Protein AF-A0A1E1WSI0-F1 (afdb_monomer_lite)

Structure (mmCIF, N/CA/C/O backbone):
data_AF-A0A1E1WSI0-F1
#
_entry.id   AF-A0A1E1WSI0-F1
#
loop_
_atom_site.group_PDB
_atom_site.id
_atom_site.type_symbol
_atom_site.label_atom_id
_atom_site.label_alt_id
_atom_site.label_comp_id
_atom_site.label_asym_id
_atom_site.label_entity_id
_atom_site.label_seq_id
_atom_site.pdbx_PDB_ins_code
_atom_site.Cartn_x
_atom_site.Cartn_y
_atom_site.Cartn_z
_atom_site.occupancy
_atom_site.B_iso_or_equiv
_atom_site.auth_seq_id
_atom_site.auth_comp_id
_atom_site.auth_asym_id
_atom_site.auth_atom_id
_atom_site.pdbx_PDB_model_num
ATOM 1 N N . PHE A 1 1 ? -3.635 -1.361 17.893 1.00 84.50 1 PHE A N 1
ATOM 2 C CA . PHE A 1 1 ? -4.685 -0.404 17.491 1.00 84.50 1 PHE A CA 1
ATOM 3 C C . PHE A 1 1 ? -4.181 0.999 17.749 1.00 84.50 1 PHE A C 1
ATOM 5 O O . PHE A 1 1 ? -3.452 1.181 18.717 1.00 84.50 1 PHE A O 1
ATOM 12 N N . ARG A 1 2 ? -4.511 1.954 16.880 1.00 87.38 2 ARG A N 1
ATOM 13 C CA . ARG A 1 2 ? -4.112 3.361 16.999 1.00 87.38 2 ARG A CA 1
ATOM 14 C C . ARG A 1 2 ? -5.337 4.189 17.366 1.00 87.38 2 ARG A C 1
ATOM 16 O O . ARG A 1 2 ? -6.370 4.027 16.723 1.00 87.38 2 ARG A O 1
ATOM 23 N N . GLN A 1 3 ? -5.214 5.058 18.367 1.00 90.69 3 GLN A N 1
ATOM 24 C CA . GLN A 1 3 ? -6.242 6.057 18.657 1.00 90.69 3 GLN A CA 1
ATOM 25 C C . GLN A 1 3 ? -6.208 7.114 17.554 1.00 90.69 3 GLN A C 1
ATOM 27 O O . GLN A 1 3 ? -5.169 7.724 17.306 1.00 90.69 3 GLN A O 1
ATOM 32 N N . VAL A 1 4 ? -7.323 7.285 16.856 1.00 86.56 4 VAL A N 1
ATOM 33 C CA . VAL A 1 4 ? -7.455 8.268 15.773 1.00 86.56 4 VAL A CA 1
ATOM 34 C C . VAL A 1 4 ? -7.850 9.623 16.341 1.00 86.56 4 VAL A C 1
ATOM 36 O O . VAL A 1 4 ? -7.337 10.649 15.907 1.00 86.56 4 VAL A O 1
ATOM 39 N N . GLY A 1 5 ? -8.756 9.619 17.315 1.00 87.25 5 GLY A N 1
ATOM 40 C CA . GLY A 1 5 ? -9.278 10.824 17.930 1.00 87.25 5 GLY A CA 1
ATOM 41 C C . GLY A 1 5 ? -10.346 10.514 18.967 1.00 87.25 5 GLY A C 1
ATOM 42 O O . GLY A 1 5 ? -10.799 9.374 19.101 1.00 87.25 5 GLY A O 1
ATOM 43 N N . ARG A 1 6 ? -10.737 11.567 19.678 1.00 91.06 6 ARG A N 1
ATOM 44 C CA . ARG A 1 6 ? -11.778 11.547 20.700 1.00 91.06 6 ARG A CA 1
ATOM 45 C C . ARG A 1 6 ? -13.120 11.857 20.047 1.00 91.06 6 ARG A C 1
ATOM 47 O O . ARG A 1 6 ? -13.521 13.010 19.942 1.00 91.06 6 ARG A O 1
ATOM 54 N N . GLN A 1 7 ? -13.711 10.823 19.472 1.00 92.06 7 GLN A N 1
ATOM 55 C CA . GLN A 1 7 ? -14.924 10.868 18.664 1.00 92.06 7 GLN A CA 1
ATOM 56 C C . GLN A 1 7 ? -15.532 9.469 18.625 1.00 92.06 7 GLN A C 1
ATOM 58 O O . GLN A 1 7 ? -14.840 8.475 18.864 1.00 92.06 7 GLN A O 1
ATOM 63 N N . ARG A 1 8 ? -16.804 9.372 18.248 1.00 95.19 8 ARG A N 1
ATOM 64 C CA . ARG A 1 8 ? -17.509 8.091 18.166 1.00 95.19 8 ARG A CA 1
ATOM 65 C C . ARG A 1 8 ? -17.967 7.807 16.746 1.00 95.19 8 ARG A C 1
ATOM 67 O O . ARG A 1 8 ? -18.710 8.590 16.166 1.00 95.19 8 ARG A O 1
ATOM 74 N N . MET A 1 9 ? -17.598 6.663 16.182 1.00 95.12 9 MET A N 1
ATOM 75 C CA . MET A 1 9 ? -18.204 6.177 14.943 1.00 95.12 9 MET A CA 1
ATOM 76 C C . MET A 1 9 ? -19.719 6.021 15.128 1.00 95.12 9 MET A C 1
ATOM 78 O O . MET A 1 9 ? -20.179 5.433 16.107 1.00 95.12 9 MET A O 1
ATOM 82 N N . GLN A 1 10 ? -20.495 6.519 14.168 1.00 95.50 10 GLN A N 1
ATOM 83 C CA . GLN A 1 10 ? -21.954 6.471 14.206 1.00 95.50 10 GLN A CA 1
ATOM 84 C C . GLN A 1 10 ? -22.475 5.033 14.317 1.00 95.50 10 GLN A C 1
ATOM 86 O O . GLN A 1 10 ? -22.003 4.119 13.637 1.00 95.50 10 GLN A O 1
ATOM 91 N N . ARG A 1 11 ? -23.532 4.854 15.118 1.00 94.38 11 ARG A N 1
ATOM 92 C CA . ARG A 1 11 ? -24.083 3.541 15.504 1.00 94.38 11 ARG A CA 1
ATOM 93 C C . ARG A 1 11 ? -24.393 2.616 14.320 1.00 94.38 11 ARG A C 1
ATOM 95 O O . ARG A 1 11 ? -24.257 1.406 14.437 1.00 94.38 11 ARG A O 1
ATOM 102 N N . ARG A 1 12 ? -24.787 3.176 13.170 1.00 95.31 12 ARG A N 1
ATOM 103 C CA . ARG A 1 12 ? -25.120 2.415 11.950 1.00 95.31 12 ARG A CA 1
ATOM 104 C C . ARG A 1 12 ? -23.936 1.677 11.317 1.00 95.31 12 ARG A C 1
ATOM 106 O O . ARG A 1 12 ? -24.150 0.795 10.494 1.00 95.31 12 ARG A O 1
ATOM 113 N N . PHE A 1 13 ? -22.710 2.054 11.671 1.00 96.56 13 PHE A N 1
ATOM 114 C CA . PHE A 1 13 ? -21.486 1.401 11.211 1.00 96.56 13 PHE A CA 1
ATOM 115 C C . PHE A 1 13 ? -20.926 0.413 12.243 1.00 96.56 13 PHE A C 1
ATOM 117 O O . PHE A 1 13 ? -19.938 -0.261 11.966 1.00 96.56 13 PHE A O 1
ATOM 124 N N . VAL A 1 14 ? -21.550 0.293 13.419 1.00 96.88 14 VAL A N 1
ATOM 125 C CA . VAL A 1 14 ? -21.163 -0.677 14.446 1.00 96.88 14 VAL A CA 1
ATOM 126 C C . VAL A 1 14 ? -21.779 -2.034 14.114 1.00 96.88 14 VAL A C 1
ATOM 128 O O . VAL A 1 14 ? -22.983 -2.149 13.888 1.00 96.88 14 VAL A O 1
ATOM 131 N N . ARG A 1 15 ? -20.945 -3.074 14.098 1.00 96.94 15 ARG A N 1
ATOM 132 C CA . ARG A 1 15 ? -21.355 -4.465 13.862 1.00 96.94 15 ARG A CA 1
ATOM 133 C C . ARG A 1 15 ? -21.723 -5.186 15.147 1.00 96.94 15 ARG A C 1
ATOM 135 O O . ARG A 1 15 ? -22.644 -5.997 15.140 1.00 96.94 15 ARG A O 1
ATOM 142 N N . ARG A 1 16 ? -21.020 -4.893 16.242 1.00 96.00 16 ARG A N 1
ATOM 143 C CA . ARG A 1 16 ? -21.241 -5.541 17.535 1.00 96.00 16 ARG A CA 1
ATOM 144 C C . ARG A 1 16 ? -21.036 -4.565 18.684 1.00 96.00 16 ARG A C 1
ATOM 146 O O . ARG A 1 16 ? -20.034 -3.862 18.726 1.00 96.00 16 ARG A O 1
ATOM 153 N N . PHE A 1 17 ? -21.961 -4.598 19.636 1.00 95.88 17 PHE A N 1
ATOM 154 C CA . PHE A 1 17 ? -21.814 -3.966 20.943 1.00 95.88 17 PHE A CA 1
ATOM 155 C C . PHE A 1 17 ? -21.393 -5.038 21.946 1.00 95.88 17 PHE A C 1
ATOM 157 O O . PHE A 1 17 ? -21.965 -6.130 21.956 1.00 95.88 17 PHE A O 1
ATOM 164 N N . THR A 1 18 ? -20.358 -4.759 22.727 1.00 94.19 18 THR A N 1
ATOM 165 C CA . THR A 1 18 ? -19.884 -5.641 23.793 1.00 94.19 18 THR A CA 1
ATOM 166 C C . THR A 1 18 ? -19.407 -4.820 24.986 1.00 94.19 18 THR A C 1
ATOM 168 O O . THR A 1 18 ? -19.238 -3.598 24.918 1.00 94.19 18 THR A O 1
ATOM 171 N N . THR A 1 19 ? -19.192 -5.506 26.098 1.00 93.69 19 THR A N 1
ATOM 172 C CA . THR A 1 19 ? -18.677 -4.926 27.330 1.00 93.69 19 THR A CA 1
ATOM 173 C C . THR A 1 19 ? -17.235 -5.362 27.528 1.00 93.69 19 THR A C 1
ATOM 175 O O . THR A 1 19 ? -16.936 -6.550 27.622 1.00 93.69 19 THR A O 1
ATOM 178 N N . ALA A 1 20 ? -16.340 -4.387 27.641 1.00 93.06 20 ALA A N 1
ATOM 179 C CA . ALA A 1 20 ? -14.925 -4.592 27.882 1.00 93.06 20 ALA A CA 1
ATOM 180 C C . ALA A 1 20 ? -14.495 -3.920 29.191 1.00 93.06 20 ALA A C 1
ATOM 182 O O . ALA A 1 20 ? -14.759 -2.749 29.435 1.00 93.06 20 ALA A O 1
ATOM 183 N N . GLN A 1 21 ? -13.766 -4.660 30.021 1.00 90.38 21 GLN A N 1
ATOM 184 C CA . GLN A 1 21 ? -13.243 -4.177 31.311 1.00 90.38 21 GLN A CA 1
ATOM 185 C C . GLN A 1 21 ? -12.066 -3.199 31.172 1.00 90.38 21 GLN A C 1
ATOM 187 O O . GLN A 1 21 ? -11.658 -2.572 32.141 1.00 90.38 21 GLN A O 1
ATOM 192 N N . SER A 1 22 ? -11.464 -3.123 29.987 1.00 91.94 22 SER A N 1
ATOM 193 C CA . SER A 1 22 ? -10.346 -2.233 29.689 1.00 91.94 22 SER A CA 1
ATOM 194 C C . SER A 1 22 ? -10.201 -2.057 28.183 1.00 91.94 22 SER A C 1
ATOM 196 O O . SER A 1 22 ? -10.709 -2.868 27.399 1.00 91.94 22 SER A O 1
ATOM 198 N N . LEU A 1 23 ? -9.427 -1.051 27.772 1.00 93.44 23 LEU A N 1
ATOM 199 C CA . LEU A 1 23 ? -9.051 -0.863 26.372 1.00 93.44 23 LEU A CA 1
ATOM 200 C C . LEU A 1 23 ? -8.413 -2.134 25.789 1.00 93.44 23 LEU A C 1
ATOM 202 O O . LEU A 1 23 ? -8.766 -2.562 24.694 1.00 93.44 23 LEU A O 1
ATOM 206 N N . ALA A 1 24 ? -7.509 -2.772 26.536 1.00 94.00 24 ALA A N 1
ATOM 207 C CA . ALA A 1 24 ? -6.836 -3.996 26.105 1.00 94.00 24 ALA A CA 1
ATOM 208 C C . ALA A 1 24 ? -7.812 -5.170 25.917 1.00 94.00 24 ALA A C 1
ATOM 210 O O . ALA A 1 24 ? -7.613 -6.003 25.034 1.00 94.00 24 ALA A O 1
ATOM 211 N N . HIS A 1 25 ? -8.874 -5.238 26.722 1.00 94.50 25 HIS A N 1
ATOM 212 C CA . HIS A 1 25 ? -9.935 -6.223 26.538 1.00 94.50 25 HIS A CA 1
ATOM 213 C C . HIS A 1 25 ? -10.734 -5.929 25.257 1.00 94.50 25 HIS A C 1
ATOM 215 O O . HIS A 1 25 ? -10.879 -6.823 24.430 1.00 94.50 25 HIS A O 1
ATOM 221 N N . CYS A 1 26 ? -11.137 -4.677 25.015 1.00 96.06 26 CYS A N 1
ATOM 222 C CA . CYS A 1 26 ? -11.856 -4.296 23.790 1.00 96.06 26 CYS A CA 1
ATOM 223 C C . CYS A 1 26 ? -11.026 -4.548 22.515 1.00 96.06 26 CYS A C 1
ATOM 225 O O . CYS A 1 26 ? -11.530 -5.050 21.511 1.00 96.06 26 CYS A O 1
ATOM 227 N N . GLN A 1 27 ? -9.716 -4.288 22.572 1.00 95.19 27 GLN A N 1
ATOM 228 C CA . GLN A 1 27 ? -8.786 -4.632 21.491 1.00 95.19 27 GLN A CA 1
ATOM 229 C C . GLN A 1 27 ? -8.787 -6.131 21.185 1.00 95.19 27 GLN A C 1
ATOM 231 O O . GLN A 1 27 ? -8.746 -6.517 20.016 1.00 95.19 27 GLN A O 1
ATOM 236 N N . ARG A 1 28 ? -8.825 -6.972 22.223 1.00 94.69 28 ARG A N 1
ATOM 237 C CA . ARG A 1 28 ? -8.831 -8.430 22.083 1.00 94.69 28 ARG A CA 1
ATOM 238 C C . ARG A 1 28 ? -10.141 -8.930 21.484 1.00 94.69 28 ARG A C 1
ATOM 240 O O . ARG A 1 28 ? -10.089 -9.700 20.537 1.00 94.69 28 ARG A O 1
ATOM 247 N N . GLU A 1 29 ? -11.276 -8.397 21.935 1.00 95.25 29 GLU A N 1
ATOM 248 C CA . GLU A 1 29 ? -12.601 -8.673 21.357 1.00 95.25 29 GLU A CA 1
ATOM 249 C C . GLU A 1 29 ? -12.642 -8.376 19.851 1.00 95.25 29 GLU A C 1
ATOM 251 O O . GLU A 1 29 ? -13.173 -9.159 19.067 1.00 95.25 29 GLU A O 1
ATOM 256 N N . CYS A 1 30 ? -12.021 -7.272 19.422 1.00 95.00 30 CYS A N 1
ATOM 257 C CA . CYS A 1 30 ? -11.882 -6.956 18.002 1.00 95.00 30 CYS A CA 1
ATOM 258 C C . CYS A 1 30 ? -10.982 -7.970 17.269 1.00 95.00 30 CYS A C 1
ATOM 260 O O . CYS A 1 30 ? -11.339 -8.446 16.196 1.00 95.00 30 CYS A O 1
ATOM 262 N N . ILE A 1 31 ? -9.828 -8.338 17.836 1.00 90.00 31 ILE A N 1
ATOM 263 C CA . ILE A 1 31 ? -8.901 -9.316 17.228 1.00 90.00 31 ILE A CA 1
ATOM 264 C C . ILE A 1 31 ? -9.539 -10.705 17.097 1.00 90.00 31 ILE A C 1
ATOM 266 O O . ILE A 1 31 ? -9.291 -11.403 16.115 1.00 90.00 31 ILE A O 1
ATOM 270 N N . GLU A 1 32 ? -10.330 -11.108 18.086 1.00 91.75 32 GLU A N 1
ATOM 271 C CA . GLU A 1 32 ? -10.908 -12.447 18.192 1.00 91.75 32 GLU A CA 1
ATOM 272 C C . GLU A 1 32 ? -12.278 -12.575 17.507 1.00 91.75 32 GLU A C 1
ATOM 274 O O . GLU A 1 32 ? -12.800 -13.687 17.403 1.00 91.75 32 GLU A O 1
ATOM 279 N N . ALA A 1 33 ? -12.851 -11.481 16.991 1.00 91.56 33 ALA A N 1
ATOM 280 C CA . ALA A 1 33 ? -14.089 -11.507 16.217 1.00 91.56 33 ALA A CA 1
ATOM 281 C C . ALA A 1 33 ? -13.940 -12.387 14.958 1.00 91.56 33 ALA A C 1
ATOM 283 O O . ALA A 1 33 ? -13.021 -12.212 14.157 1.00 91.56 33 ALA A O 1
ATOM 284 N N . ARG A 1 34 ? -14.851 -13.357 14.785 1.00 86.00 34 ARG A N 1
ATOM 285 C CA . ARG A 1 34 ? -14.820 -14.344 13.680 1.00 86.00 34 ARG A CA 1
ATOM 286 C C . ARG A 1 34 ? -15.973 -14.215 12.689 1.00 86.00 34 ARG A C 1
ATOM 288 O O . ARG A 1 34 ? -15.893 -14.727 11.581 1.00 86.00 34 ARG A O 1
ATOM 295 N N . ASP A 1 35 ? -17.048 -13.566 13.101 1.00 89.19 35 ASP A N 1
ATOM 296 C CA . ASP A 1 35 ? -18.254 -13.284 12.321 1.00 89.19 35 ASP A CA 1
ATOM 297 C C . ASP A 1 35 ? -18.076 -12.113 11.346 1.00 89.19 35 ASP A C 1
ATOM 299 O O . ASP A 1 35 ? -18.786 -12.027 10.347 1.00 89.19 35 ASP A O 1
ATOM 303 N N . PHE A 1 36 ? -17.112 -11.230 11.605 1.00 92.06 36 PHE A N 1
ATOM 304 C CA . PHE A 1 36 ? -16.661 -10.198 10.677 1.00 92.06 36 PHE A CA 1
ATOM 305 C C . PHE A 1 36 ? -15.195 -9.852 10.948 1.00 92.06 36 PHE A C 1
ATOM 307 O O . PHE A 1 36 ? -14.671 -10.083 12.036 1.00 92.06 36 PHE A O 1
ATOM 314 N N . ILE A 1 37 ? -14.530 -9.256 9.957 1.00 86.88 37 ILE A N 1
ATOM 315 C CA . ILE A 1 37 ? -13.171 -8.739 10.126 1.00 86.88 37 ILE A CA 1
ATOM 316 C C . ILE A 1 37 ? -13.274 -7.400 10.850 1.00 86.88 37 ILE A C 1
ATOM 318 O O . ILE A 1 37 ? -13.559 -6.380 10.226 1.00 86.88 37 ILE A O 1
ATOM 322 N N . CYS A 1 38 ? -13.057 -7.394 12.162 1.00 93.06 38 CYS A N 1
ATOM 323 C CA . CYS A 1 38 ? -13.049 -6.153 12.925 1.00 93.06 38 CYS A CA 1
ATOM 324 C C . CYS A 1 38 ? -11.837 -5.294 12.532 1.00 93.06 38 CYS A C 1
ATOM 326 O O . CYS A 1 38 ? -10.677 -5.711 12.635 1.00 93.06 38 CYS A O 1
ATOM 328 N N . ARG A 1 39 ? -12.118 -4.084 12.048 1.00 92.56 39 ARG A N 1
ATOM 329 C CA . ARG A 1 39 ? -11.120 -3.103 11.606 1.00 92.56 39 ARG A CA 1
ATOM 330 C C . ARG A 1 39 ? -11.010 -1.920 12.548 1.00 92.56 39 ARG A C 1
ATOM 332 O O . ARG A 1 39 ? -9.985 -1.250 12.538 1.00 92.56 39 ARG A O 1
ATOM 339 N N . SER A 1 40 ? -12.016 -1.660 13.369 1.00 95.44 40 SER A N 1
ATOM 340 C CA . SER A 1 40 ? -11.998 -0.558 14.324 1.00 95.44 40 SER A CA 1
ATOM 341 C C . SER A 1 40 ? -12.969 -0.795 15.470 1.00 95.44 40 SER A C 1
ATOM 343 O O . SER A 1 40 ? -13.796 -1.710 15.421 1.00 95.44 40 SER A O 1
ATOM 345 N N . PHE A 1 41 ? -12.868 0.029 16.505 1.00 97.50 41 PHE A N 1
ATOM 346 C CA . PHE A 1 41 ? -13.856 0.078 17.564 1.00 97.50 41 PHE A CA 1
ATOM 347 C C . PHE A 1 41 ? -13.951 1.466 18.204 1.00 97.50 41 PHE A C 1
ATOM 349 O O . PHE A 1 41 ? -12.963 2.201 18.266 1.00 97.50 41 PHE A O 1
ATOM 356 N N . ASN A 1 42 ? -15.131 1.804 18.727 1.00 97.19 42 ASN A N 1
ATOM 357 C CA . ASN A 1 42 ? -15.259 2.858 19.733 1.00 97.19 42 ASN A CA 1
ATOM 358 C C . ASN A 1 42 ? -15.042 2.243 21.113 1.00 97.19 42 ASN A C 1
ATOM 360 O O . ASN A 1 42 ? -15.570 1.166 21.403 1.00 97.19 42 ASN A O 1
ATOM 364 N N . PHE A 1 43 ? -14.313 2.936 21.977 1.00 96.56 43 PHE A N 1
ATOM 365 C CA . PHE A 1 43 ? -14.164 2.551 23.372 1.00 96.56 43 PHE A CA 1
ATOM 366 C C . PHE A 1 43 ? -14.404 3.758 24.270 1.00 96.56 43 PHE A C 1
ATOM 368 O O . PHE A 1 43 ? -13.857 4.828 24.018 1.00 96.56 43 PHE A O 1
ATOM 375 N N . ARG A 1 44 ? -15.208 3.583 25.318 1.00 93.62 44 ARG A N 1
ATOM 376 C CA . ARG A 1 44 ? -15.293 4.544 26.423 1.00 93.62 44 ARG A CA 1
ATOM 377 C C . ARG A 1 44 ? -14.840 3.872 27.707 1.00 93.62 44 ARG A C 1
ATOM 379 O O . ARG A 1 44 ? -15.276 2.761 28.023 1.00 93.62 44 ARG A O 1
ATOM 386 N N . ASP A 1 45 ? -13.994 4.560 28.457 1.00 87.56 45 ASP A N 1
ATOM 387 C CA . ASP A 1 45 ? -13.663 4.121 29.802 1.00 87.56 45 ASP A CA 1
ATOM 388 C C . ASP A 1 45 ? -14.795 4.525 30.749 1.00 87.56 45 ASP A C 1
ATOM 390 O O . ASP A 1 45 ? -15.194 5.691 30.810 1.00 87.56 45 ASP A O 1
ATOM 394 N N . VAL A 1 46 ? -15.347 3.553 31.464 1.00 79.31 46 VAL A N 1
ATOM 395 C CA . VAL A 1 46 ? -16.308 3.829 32.529 1.00 79.31 46 VAL A CA 1
ATOM 396 C C . VAL A 1 46 ? -15.538 3.829 33.838 1.00 79.31 46 VAL A C 1
ATOM 398 O O . VAL A 1 46 ? -15.096 2.790 34.318 1.00 79.31 46 VAL A O 1
ATOM 401 N N . GLY A 1 47 ? -15.359 5.023 34.406 1.00 71.75 47 GLY A N 1
ATOM 402 C CA . GLY A 1 47 ? -14.691 5.192 35.693 1.00 71.75 47 GLY A CA 1
ATOM 403 C C . GLY A 1 47 ? -15.370 4.414 36.828 1.00 71.75 47 GLY A C 1
ATOM 404 O O . GLY A 1 47 ? -16.445 3.831 36.669 1.00 71.75 47 GLY A O 1
ATOM 405 N N . PHE A 1 48 ? -14.746 4.436 38.008 1.00 55.56 48 PHE A N 1
ATOM 406 C CA . PHE A 1 48 ? -15.225 3.743 39.207 1.00 55.56 48 PHE A CA 1
ATOM 407 C C . PHE A 1 48 ? -16.675 4.141 39.555 1.00 55.56 48 PHE A C 1
ATOM 409 O O . PHE A 1 48 ? -16.909 5.189 40.150 1.00 55.56 48 PHE A O 1
ATOM 416 N N . GLY A 1 49 ? -17.646 3.301 39.171 1.00 59.66 49 GLY A N 1
ATOM 417 C CA . GLY A 1 49 ? -19.076 3.478 39.462 1.00 59.66 49 GLY A CA 1
ATOM 418 C C . GLY A 1 49 ? -20.021 3.507 38.250 1.00 59.66 49 GLY A C 1
ATOM 419 O O . GLY A 1 49 ? -21.232 3.550 38.453 1.00 59.66 49 GLY A O 1
ATOM 420 N N . GLY A 1 50 ? -19.516 3.476 37.010 1.00 65.00 50 GLY A N 1
ATOM 421 C CA . GLY A 1 50 ? -20.349 3.386 35.801 1.00 65.00 50 GLY A CA 1
ATOM 422 C C . GLY A 1 50 ? -20.615 1.944 35.350 1.00 65.00 50 GLY A C 1
ATOM 423 O O . GLY A 1 50 ? -19.722 1.104 35.404 1.00 65.00 50 GLY A O 1
ATOM 424 N N . GLU A 1 51 ? -21.825 1.648 34.860 1.00 67.88 51 GLU A N 1
ATOM 425 C CA . GLU A 1 51 ? -22.124 0.365 34.201 1.00 67.88 51 GLU A CA 1
ATOM 426 C C . GLU A 1 51 ? -21.381 0.292 32.846 1.00 67.88 51 GLU A C 1
ATOM 428 O O . GLU A 1 51 ? -21.675 1.091 31.952 1.00 67.88 51 GLU A O 1
ATOM 433 N N . PRO A 1 52 ? -20.466 -0.674 32.626 1.00 67.00 52 PRO A N 1
ATOM 434 C CA . PRO A 1 52 ? -19.676 -0.809 31.394 1.00 67.00 52 PRO A CA 1
ATOM 435 C C . PRO A 1 52 ? -20.486 -1.346 30.202 1.00 67.00 52 PRO A C 1
ATOM 437 O O . PRO A 1 52 ? -19.921 -1.902 29.257 1.00 67.00 52 PRO A O 1
ATOM 440 N N . ARG A 1 53 ? -21.818 -1.237 30.224 1.00 77.38 53 ARG A N 1
ATOM 441 C CA . ARG A 1 53 ? -22.662 -1.762 29.147 1.00 77.38 53 ARG A CA 1
ATOM 442 C C . ARG A 1 53 ? -22.306 -1.087 27.832 1.00 77.38 53 ARG A C 1
ATOM 444 O O . ARG A 1 53 ? -22.243 0.143 27.764 1.00 77.38 53 ARG A O 1
ATOM 451 N N . ASP A 1 54 ? -22.063 -1.912 26.819 1.00 83.38 54 ASP A N 1
ATOM 452 C CA . ASP A 1 54 ? -21.793 -1.494 25.443 1.00 83.38 54 ASP A CA 1
ATOM 453 C C . ASP A 1 54 ? -20.692 -0.423 25.331 1.00 83.38 54 ASP A C 1
ATOM 455 O O . ASP A 1 54 ? -20.759 0.489 24.507 1.00 83.38 54 ASP A O 1
ATOM 459 N N . ASN A 1 55 ? -19.680 -0.493 26.202 1.00 93.25 55 ASN A N 1
ATOM 460 C CA . ASN A 1 55 ? -18.559 0.444 26.193 1.00 93.25 55 ASN A CA 1
ATOM 461 C C . ASN A 1 55 ? -17.496 0.108 25.135 1.00 93.25 55 ASN A C 1
ATOM 463 O O . ASN A 1 55 ? -16.546 0.871 24.976 1.00 93.25 55 ASN A O 1
ATOM 467 N N . CYS A 1 56 ? -17.657 -1.013 24.427 1.00 96.19 56 CYS A N 1
ATOM 468 C CA . CYS A 1 56 ? -16.817 -1.465 23.330 1.00 96.19 56 CYS A CA 1
ATOM 469 C C . CYS A 1 56 ? -17.691 -1.736 22.095 1.00 96.19 56 CYS A C 1
ATOM 471 O O . CYS A 1 56 ? -18.515 -2.653 22.080 1.00 96.19 56 CYS A O 1
ATOM 473 N N . GLU A 1 57 ? -17.531 -0.924 21.053 1.00 97.31 57 GLU A N 1
ATOM 474 C CA . GLU A 1 57 ? -18.374 -0.951 19.853 1.00 97.31 57 GLU A CA 1
ATOM 475 C C . GLU A 1 57 ? -17.523 -1.321 18.639 1.00 97.31 57 GLU A C 1
ATOM 477 O O . GLU A 1 57 ? -16.785 -0.487 18.126 1.00 97.31 57 GLU A O 1
ATOM 482 N N . LEU A 1 58 ? -17.604 -2.568 18.182 1.00 97.56 58 LEU A N 1
ATOM 483 C CA . LEU A 1 58 ? -16.747 -3.122 17.133 1.00 97.56 58 LEU A CA 1
ATOM 484 C C . LEU A 1 58 ? -17.319 -2.871 15.732 1.00 97.56 58 LEU A C 1
ATOM 486 O O . LEU A 1 58 ? -18.522 -3.035 15.505 1.00 97.56 58 LEU A O 1
ATOM 490 N N . SER A 1 59 ? -16.458 -2.557 14.765 1.00 96.69 59 SER A N 1
ATOM 491 C CA . SER A 1 59 ? -16.840 -2.292 13.375 1.00 96.69 59 SER A CA 1
ATOM 492 C C . SER A 1 59 ? -15.903 -2.961 12.365 1.00 96.69 59 SER A C 1
ATOM 494 O O . SER A 1 59 ? -14.708 -3.134 12.606 1.00 96.69 59 SER A O 1
ATOM 496 N N . ASP A 1 60 ? -16.453 -3.323 11.205 1.00 93.62 60 ASP A N 1
ATOM 497 C CA . ASP A 1 60 ? -15.717 -3.741 10.004 1.00 93.62 60 ASP A CA 1
ATOM 498 C C . ASP A 1 60 ? -15.247 -2.556 9.141 1.00 93.62 60 ASP A C 1
ATOM 500 O O . ASP A 1 60 ? -14.562 -2.749 8.133 1.00 93.62 60 ASP A O 1
ATOM 504 N N . ARG A 1 61 ? -15.605 -1.328 9.528 1.00 92.12 61 ARG A N 1
ATOM 505 C CA . ARG A 1 61 ? -15.208 -0.075 8.879 1.00 92.12 61 ARG A CA 1
ATOM 506 C C . ARG A 1 61 ? -14.045 0.563 9.618 1.00 92.12 61 ARG A C 1
ATOM 508 O O . ARG A 1 61 ? -13.832 0.310 10.797 1.00 92.12 61 ARG A O 1
ATOM 515 N N . ASP A 1 62 ? -13.300 1.410 8.935 1.00 86.94 62 ASP A N 1
ATOM 516 C CA . ASP A 1 62 ? -12.208 2.209 9.488 1.00 86.94 62 ASP A CA 1
ATOM 517 C C . ASP A 1 62 ? -12.179 3.580 8.785 1.00 86.94 62 ASP A C 1
ATOM 519 O O . ASP A 1 62 ? -13.065 3.894 7.980 1.00 86.94 62 ASP A O 1
ATOM 523 N N . THR A 1 63 ? -11.170 4.411 9.064 1.00 84.69 63 THR A N 1
ATOM 524 C CA . THR A 1 63 ? -11.061 5.734 8.422 1.00 84.69 63 THR A CA 1
ATOM 525 C C . THR A 1 63 ? -10.740 5.700 6.924 1.00 84.69 63 THR A C 1
ATOM 527 O O . THR A 1 63 ? -10.719 6.749 6.282 1.00 84.69 63 THR A O 1
ATOM 530 N N . ARG A 1 64 ? -10.486 4.525 6.328 1.00 75.88 64 ARG A N 1
ATOM 531 C CA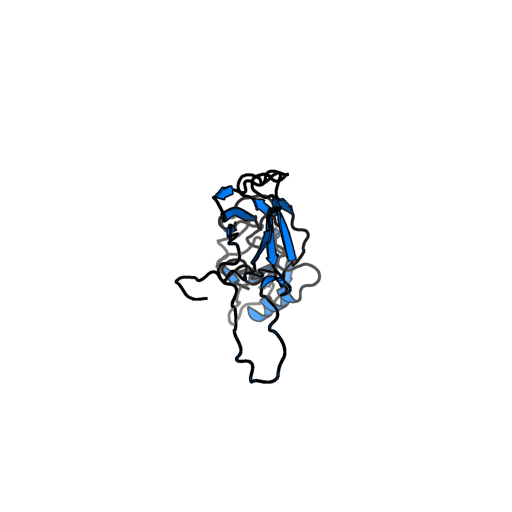 . ARG A 1 64 ? -10.323 4.380 4.870 1.00 75.88 64 ARG A CA 1
ATOM 532 C C . ARG A 1 64 ? -11.665 4.444 4.154 1.00 75.88 64 ARG A C 1
ATOM 534 O O . ARG A 1 64 ? -11.716 4.880 3.009 1.00 75.88 64 ARG A O 1
ATOM 541 N N . GLU A 1 65 ? -12.724 3.986 4.815 1.00 78.19 65 GLU A N 1
ATOM 542 C CA . GLU A 1 65 ? -14.088 3.975 4.279 1.00 78.19 65 GLU A CA 1
ATOM 543 C C . GLU A 1 65 ? -14.925 5.142 4.811 1.00 78.19 65 GLU A C 1
ATOM 545 O O . GLU A 1 65 ? -15.816 5.631 4.117 1.00 78.19 65 GLU A O 1
ATOM 550 N N . LEU A 1 66 ? -14.642 5.597 6.034 1.00 83.56 66 LEU A N 1
ATOM 551 C CA . LEU A 1 66 ? -15.419 6.621 6.720 1.00 83.56 66 LEU A CA 1
ATOM 552 C C . LEU A 1 66 ? -14.567 7.858 7.006 1.00 83.56 66 LEU A C 1
ATOM 554 O O . LEU A 1 66 ? -13.620 7.813 7.785 1.00 83.56 66 LEU A O 1
ATOM 558 N N . ASP A 1 67 ? -14.950 8.987 6.414 1.00 81.25 67 ASP A N 1
ATOM 559 C CA . ASP A 1 67 ? -14.345 10.286 6.717 1.00 81.25 67 ASP A CA 1
ATOM 560 C C . ASP A 1 67 ? -14.593 10.710 8.177 1.00 81.25 67 ASP A C 1
ATOM 562 O O . ASP A 1 67 ? -15.736 10.955 8.565 1.00 81.25 67 ASP A O 1
ATOM 566 N N . ALA A 1 68 ? -13.513 10.824 8.958 1.00 81.12 68 ALA A N 1
ATOM 567 C CA . ALA A 1 68 ? -13.514 11.277 10.350 1.00 81.12 68 ALA A CA 1
ATOM 568 C C . ALA A 1 68 ? -14.054 12.706 10.534 1.00 81.12 68 ALA A C 1
ATOM 570 O O . ALA A 1 68 ? -14.602 13.021 11.586 1.00 81.12 68 ALA A O 1
ATOM 571 N N . ALA A 1 69 ? -13.931 13.570 9.523 1.00 83.06 69 ALA A N 1
ATOM 572 C CA . ALA A 1 69 ? -14.423 14.943 9.596 1.00 83.06 69 ALA A CA 1
ATOM 573 C C . ALA A 1 69 ? -15.933 15.050 9.334 1.00 83.06 69 ALA A C 1
ATOM 575 O O . ALA A 1 69 ? -16.531 16.094 9.594 1.00 83.06 69 ALA A O 1
ATOM 576 N N . ASN A 1 70 ? -16.559 13.988 8.817 1.00 85.12 70 ASN A N 1
ATOM 577 C CA . ASN A 1 70 ? -17.960 13.999 8.428 1.00 85.12 70 ASN A CA 1
ATOM 578 C C . ASN A 1 70 ? -18.871 13.635 9.620 1.00 85.12 70 ASN A C 1
ATOM 580 O O . ASN A 1 70 ? -18.847 12.483 10.066 1.00 85.12 70 ASN A O 1
ATOM 584 N N . PRO A 1 71 ? -19.763 14.539 10.078 1.00 88.50 71 PRO A N 1
ATOM 585 C CA . PRO A 1 71 ? -20.696 14.271 11.179 1.00 88.50 71 PRO A CA 1
ATOM 586 C C . PRO A 1 71 ? -21.664 13.112 10.905 1.00 88.50 71 PRO A C 1
ATOM 588 O O . PRO A 1 71 ? -22.178 12.462 11.819 1.00 88.50 71 PRO A O 1
ATOM 591 N N . ALA A 1 72 ? -21.919 12.826 9.624 1.00 90.00 72 ALA A N 1
ATOM 592 C CA . ALA A 1 72 ? -22.713 11.674 9.235 1.00 90.00 72 ALA A CA 1
ATOM 593 C C . ALA A 1 72 ? -21.986 10.360 9.541 1.00 90.00 72 ALA A C 1
ATOM 595 O O . ALA A 1 72 ? -22.658 9.342 9.656 1.00 90.00 72 ALA A O 1
ATOM 596 N N . HIS A 1 73 ? -20.658 10.345 9.639 1.00 92.56 73 HIS A N 1
ATOM 597 C CA . HIS A 1 73 ? -19.850 9.155 9.909 1.00 92.56 73 HIS A CA 1
ATOM 598 C C . HIS A 1 73 ? -19.396 9.067 11.361 1.00 92.56 73 HIS A C 1
ATOM 600 O O . HIS A 1 73 ? -19.416 7.976 11.934 1.00 92.56 73 HIS A O 1
ATOM 606 N N . PHE A 1 74 ? -19.049 10.207 11.956 1.00 93.62 74 PHE A N 1
ATOM 607 C CA . PHE A 1 74 ? -18.560 10.306 13.323 1.00 93.62 74 PHE A CA 1
ATOM 608 C C . PHE A 1 74 ? -19.344 11.354 14.106 1.00 93.62 74 PHE A C 1
ATOM 610 O O . PHE A 1 74 ? -19.570 12.468 13.645 1.00 93.62 74 PHE A O 1
ATOM 617 N N . ASP A 1 75 ? -19.779 10.981 15.301 1.00 92.12 75 ASP A N 1
ATOM 618 C CA . ASP A 1 75 ? -20.318 11.896 16.289 1.00 92.12 75 ASP A CA 1
ATOM 619 C C . ASP A 1 75 ? -19.160 12.506 17.088 1.00 92.12 75 ASP A C 1
ATOM 621 O O . ASP A 1 75 ? -18.588 11.878 17.983 1.00 92.12 75 ASP A O 1
ATOM 625 N N . ASN A 1 76 ? -18.820 13.744 16.737 1.00 83.44 76 ASN A N 1
ATOM 626 C CA . ASN A 1 76 ? -17.765 14.524 17.387 1.00 83.44 76 ASN A CA 1
ATOM 627 C C . ASN A 1 76 ? -18.239 15.185 18.693 1.00 83.44 76 ASN A C 1
ATOM 629 O O . ASN A 1 76 ? -17.463 15.871 19.351 1.00 83.44 76 ASN A O 1
ATOM 633 N N . THR A 1 77 ? -19.514 15.020 19.062 1.00 86.50 77 THR A N 1
ATOM 634 C CA . THR A 1 77 ? -20.052 15.505 20.342 1.00 86.50 77 THR A CA 1
ATOM 635 C C . THR A 1 77 ? -19.925 14.464 21.455 1.00 86.50 77 THR A C 1
ATOM 637 O O . THR A 1 77 ? -19.851 14.835 22.627 1.00 86.50 77 THR A O 1
ATOM 640 N N . ALA A 1 78 ? -19.807 13.181 21.091 1.00 85.12 78 ALA A N 1
ATOM 641 C CA . ALA A 1 78 ? -19.608 12.043 21.989 1.00 85.12 78 ALA A CA 1
ATOM 642 C C . ALA A 1 78 ? -18.152 11.942 22.489 1.00 85.12 78 ALA A C 1
ATOM 644 O O . ALA A 1 78 ? -17.437 10.971 22.230 1.00 85.12 78 ALA A O 1
ATOM 645 N N . ASN A 1 79 ? -17.704 12.976 23.203 1.00 83.94 79 ASN A N 1
ATOM 646 C CA . ASN A 1 79 ? -16.335 13.121 23.704 1.00 83.94 79 ASN A CA 1
ATOM 647 C C . ASN A 1 79 ? -15.956 12.093 24.785 1.00 83.94 79 ASN A C 1
ATOM 649 O O . ASN A 1 79 ? -14.801 12.022 25.198 1.00 83.94 79 ASN A O 1
ATOM 653 N N . GLU A 1 80 ? -16.893 11.309 25.301 1.00 88.88 80 GLU A N 1
ATOM 654 C CA . GLU A 1 80 ? -16.600 10.200 26.209 1.00 88.88 80 GLU A CA 1
ATOM 655 C C . GLU A 1 80 ? -16.036 8.962 25.497 1.00 88.88 80 GLU A C 1
ATOM 657 O O . GLU A 1 80 ? -15.513 8.072 26.164 1.00 88.88 80 GLU A O 1
ATOM 662 N N . TYR A 1 81 ? -16.119 8.913 24.165 1.00 93.50 81 TYR A N 1
ATOM 663 C CA . TYR A 1 81 ? -15.582 7.826 23.357 1.00 93.50 81 TYR A CA 1
ATOM 664 C C . TYR A 1 81 ? -14.283 8.213 22.660 1.00 93.50 81 TYR A C 1
ATOM 666 O O . TYR A 1 81 ? -14.115 9.312 22.131 1.00 93.50 81 TYR A O 1
ATOM 674 N N . ASP A 1 82 ? -13.405 7.227 22.585 1.00 94.69 82 ASP A N 1
ATOM 675 C CA . ASP A 1 82 ? -12.217 7.233 21.761 1.00 94.69 82 ASP A CA 1
ATOM 676 C C . ASP A 1 82 ? -12.388 6.248 20.605 1.00 94.69 82 ASP A C 1
ATOM 678 O O . ASP A 1 82 ? -12.819 5.102 20.786 1.00 94.69 82 ASP A O 1
ATOM 682 N N . PHE A 1 83 ? -12.024 6.694 19.403 1.00 95.00 83 PHE A N 1
ATOM 683 C CA . PHE A 1 83 ? -12.048 5.861 18.212 1.00 95.00 83 PHE A CA 1
ATOM 684 C C . PHE A 1 83 ? -10.678 5.234 17.971 1.00 95.00 83 PHE A C 1
ATOM 686 O O . PHE A 1 83 ? -9.672 5.933 17.800 1.00 95.00 83 PHE A O 1
ATOM 693 N N . TYR A 1 84 ? -10.651 3.906 17.906 1.00 95.00 84 TYR A N 1
ATOM 694 C CA . TYR A 1 84 ? -9.454 3.129 17.637 1.00 95.00 84 TYR A CA 1
ATOM 695 C C . TYR A 1 84 ? -9.612 2.360 16.341 1.00 95.00 84 TYR A C 1
ATOM 697 O O . TYR A 1 84 ? -10.542 1.580 16.172 1.00 95.00 84 TYR A O 1
ATOM 705 N N . GLU A 1 85 ? -8.643 2.491 15.451 1.00 92.12 85 GLU A N 1
ATOM 706 C CA . GLU A 1 85 ? -8.568 1.650 14.263 1.00 92.12 85 GLU A CA 1
ATOM 707 C C . GLU A 1 85 ? -7.460 0.614 14.414 1.00 92.12 85 GLU A C 1
ATOM 709 O O . GLU A 1 85 ? -6.443 0.812 15.102 1.00 92.12 85 GLU A O 1
ATOM 714 N N . ARG A 1 86 ? -7.667 -0.547 13.797 1.00 85.75 86 ARG A N 1
ATOM 715 C CA . ARG A 1 86 ? -6.628 -1.550 13.666 1.00 85.75 86 ARG A CA 1
ATOM 716 C C . ARG A 1 86 ? -5.519 -0.871 12.893 1.00 85.75 86 ARG A C 1
ATOM 718 O O . ARG A 1 86 ? -5.715 -0.381 11.786 1.00 85.75 86 ARG A O 1
ATOM 725 N N . ALA A 1 87 ? -4.342 -0.838 13.505 1.00 67.06 87 ALA A N 1
ATOM 726 C CA . ALA A 1 87 ? -3.147 -0.569 12.744 1.00 67.06 87 ALA A CA 1
ATOM 727 C C . ALA A 1 87 ? -3.001 -1.782 11.825 1.00 67.06 87 ALA A C 1
ATOM 729 O O . ALA A 1 87 ? -2.472 -2.805 12.257 1.00 67.06 87 ALA A O 1
ATOM 730 N N . LEU A 1 88 ? -3.571 -1.705 10.618 1.00 55.69 88 LEU A N 1
ATOM 731 C CA . LEU A 1 88 ? -3.188 -2.568 9.507 1.00 55.69 88 LEU A CA 1
ATOM 732 C C . LEU A 1 88 ? -1.675 -2.442 9.474 1.00 55.69 88 LEU A C 1
ATOM 734 O O . LEU A 1 88 ? -1.166 -1.328 9.314 1.00 55.69 88 LEU A O 1
ATOM 738 N N . GLY A 1 89 ? -0.992 -3.521 9.848 1.00 42.25 89 GLY A N 1
ATOM 739 C CA . GLY A 1 89 ? 0.376 -3.437 10.339 1.00 42.25 89 GLY A CA 1
ATOM 740 C C . GLY A 1 89 ? 1.226 -2.523 9.460 1.00 42.25 89 GLY A C 1
ATOM 741 O O . GLY A 1 89 ? 1.305 -2.733 8.258 1.00 42.25 89 GLY A O 1
ATOM 742 N N . ARG A 1 90 ? 1.845 -1.504 10.063 1.00 44.50 90 ARG A N 1
ATOM 743 C CA . ARG A 1 90 ? 2.991 -0.761 9.507 1.00 44.50 90 ARG A CA 1
ATOM 744 C C . ARG A 1 90 ? 2.805 0.041 8.205 1.00 44.50 90 ARG A C 1
ATOM 746 O O . ARG A 1 90 ? 3.760 0.671 7.796 1.00 44.50 90 ARG A O 1
ATOM 753 N N . ILE A 1 91 ? 1.638 0.094 7.562 1.00 49.50 91 ILE A N 1
ATOM 754 C CA . ILE A 1 91 ? 1.522 0.697 6.208 1.00 49.50 91 ILE A CA 1
ATOM 755 C C . ILE A 1 91 ? 1.284 2.221 6.217 1.00 49.50 91 ILE A C 1
ATOM 757 O O . ILE A 1 91 ? 1.581 2.899 5.234 1.00 49.50 91 ILE A O 1
ATOM 761 N N . ALA A 1 92 ? 0.732 2.782 7.298 1.00 45.53 92 ALA A N 1
ATOM 762 C CA . ALA A 1 92 ? 0.332 4.192 7.312 1.00 45.53 92 ALA A CA 1
ATOM 763 C C . ALA A 1 92 ? 1.497 5.176 7.548 1.00 45.53 92 ALA A C 1
ATOM 765 O O . ALA A 1 92 ? 1.444 6.272 6.998 1.00 45.53 92 ALA A O 1
ATOM 766 N N . ASP A 1 93 ? 2.541 4.769 8.286 1.00 46.12 93 ASP A N 1
ATOM 767 C CA . ASP A 1 93 ? 3.657 5.641 8.703 1.00 46.12 93 ASP A CA 1
ATOM 768 C C . ASP A 1 93 ? 5.045 4.962 8.701 1.00 46.12 93 ASP A C 1
ATOM 770 O O . ASP A 1 93 ? 6.017 5.596 9.100 1.00 46.12 93 ASP A O 1
ATOM 774 N N . ASP A 1 94 ? 5.183 3.708 8.245 1.00 48.72 94 ASP A N 1
ATOM 775 C CA . ASP A 1 94 ? 6.467 2.993 8.286 1.00 48.72 94 ASP A CA 1
ATOM 776 C C . ASP A 1 94 ? 6.762 2.239 6.975 1.00 48.72 94 ASP A C 1
ATOM 778 O O . ASP A 1 94 ? 5.862 1.930 6.190 1.00 48.72 94 ASP A O 1
ATOM 782 N N . CYS A 1 95 ? 8.046 2.026 6.697 1.00 54.16 95 CYS A N 1
ATOM 783 C CA . CYS A 1 95 ? 8.605 1.603 5.409 1.00 54.16 95 CYS A CA 1
ATOM 784 C C . CYS A 1 95 ? 7.834 0.454 4.720 1.00 54.16 95 CYS A C 1
ATOM 786 O O . CYS A 1 95 ? 7.745 -0.659 5.239 1.00 54.16 95 CYS A O 1
ATOM 788 N N . LEU A 1 96 ? 7.325 0.701 3.504 1.00 70.56 96 LEU A N 1
ATOM 789 C CA . LEU A 1 96 ? 6.741 -0.343 2.652 1.00 70.56 96 LEU A CA 1
ATOM 790 C C . LEU A 1 96 ? 7.842 -1.291 2.153 1.00 70.56 96 LEU A C 1
ATOM 792 O O . LEU A 1 96 ? 8.851 -0.830 1.620 1.00 70.56 96 LEU A O 1
ATOM 796 N N . ASP A 1 97 ? 7.641 -2.608 2.286 1.00 78.25 97 ASP A N 1
ATOM 797 C CA . ASP A 1 97 ? 8.555 -3.601 1.709 1.00 78.25 97 ASP A CA 1
ATOM 798 C C . ASP A 1 97 ? 8.322 -3.686 0.202 1.00 78.25 97 ASP A C 1
ATOM 800 O O . ASP A 1 97 ? 7.352 -4.278 -0.283 1.00 78.25 97 ASP A O 1
ATOM 804 N N . VAL A 1 98 ? 9.235 -3.059 -0.531 1.00 82.44 98 VAL A N 1
ATOM 805 C CA . VAL A 1 98 ? 9.237 -3.038 -1.985 1.00 82.44 98 VAL A CA 1
ATOM 806 C C . VAL A 1 98 ? 10.563 -3.562 -2.516 1.00 82.44 98 VAL A C 1
ATOM 808 O O . VAL A 1 98 ? 11.626 -3.361 -1.929 1.00 82.44 98 VAL A O 1
ATOM 811 N N . SER A 1 99 ? 10.520 -4.234 -3.659 1.00 81.38 99 SER A N 1
ATOM 812 C CA . SER A 1 99 ? 11.723 -4.556 -4.427 1.00 81.38 99 SER A CA 1
ATOM 813 C C . SER A 1 99 ? 11.504 -4.259 -5.894 1.00 81.38 99 SER A C 1
ATOM 815 O O . SER A 1 99 ? 10.407 -4.472 -6.407 1.00 81.38 99 SER A O 1
ATOM 817 N N . GLN A 1 100 ? 12.566 -3.824 -6.561 1.00 83.50 100 GLN A N 1
ATOM 818 C CA . GLN A 1 100 ? 12.589 -3.655 -8.004 1.00 83.50 100 GLN A CA 1
ATOM 819 C C . GLN A 1 10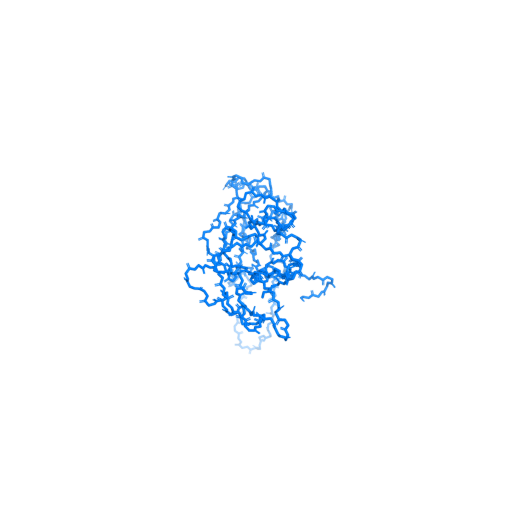0 ? 13.583 -4.636 -8.625 1.00 83.50 100 GLN A C 1
ATOM 821 O O . GLN A 1 100 ? 14.656 -4.873 -8.068 1.00 83.50 100 GLN A O 1
ATOM 826 N N . VAL A 1 101 ? 13.223 -5.188 -9.776 1.00 84.00 101 VAL A N 1
ATOM 827 C CA . VAL A 1 101 ? 14.110 -5.971 -10.640 1.00 84.00 101 VAL A CA 1
ATOM 828 C C . VAL A 1 101 ? 14.047 -5.345 -12.022 1.00 84.00 101 VAL A C 1
ATOM 830 O O . VAL A 1 101 ? 12.973 -4.952 -12.466 1.00 84.00 101 VAL A O 1
ATOM 833 N N . CYS A 1 102 ? 15.186 -5.213 -12.689 1.00 83.31 102 CYS A N 1
ATOM 834 C CA . CYS A 1 102 ? 15.254 -4.603 -14.009 1.00 83.31 102 CYS A CA 1
ATOM 835 C C . CYS A 1 102 ? 15.990 -5.533 -14.964 1.00 83.31 102 CYS A C 1
ATOM 837 O O . CYS A 1 102 ? 16.968 -6.175 -14.578 1.00 83.31 102 CYS A O 1
ATOM 839 N N . ASN A 1 103 ? 15.528 -5.575 -16.203 1.00 80.94 103 ASN A N 1
ATOM 840 C CA . ASN A 1 103 ? 16.176 -6.247 -17.318 1.00 80.94 103 ASN A CA 1
ATOM 841 C C . ASN A 1 103 ? 16.105 -5.341 -18.557 1.00 80.94 103 ASN A C 1
ATOM 843 O O . ASN A 1 103 ? 15.573 -4.233 -18.496 1.00 80.94 103 ASN A O 1
ATOM 847 N N . GLU A 1 104 ? 16.660 -5.790 -19.679 1.00 78.31 104 GLU A N 1
ATOM 848 C CA . GLU A 1 104 ? 16.633 -5.001 -20.918 1.00 78.31 104 GLU A CA 1
ATOM 849 C C . GLU A 1 104 ? 15.201 -4.734 -21.414 1.00 78.31 104 GLU A C 1
ATOM 851 O O . GLU A 1 104 ? 14.921 -3.660 -21.950 1.00 78.31 104 GLU A O 1
ATOM 856 N N . ASP A 1 105 ? 14.282 -5.668 -21.157 1.00 80.94 105 ASP A N 1
ATOM 857 C CA . ASP A 1 105 ? 12.882 -5.586 -21.579 1.00 80.94 105 ASP A CA 1
ATOM 858 C C . ASP A 1 105 ? 12.035 -4.619 -20.729 1.00 80.94 105 ASP A C 1
ATOM 860 O O . ASP A 1 105 ? 10.978 -4.160 -21.179 1.00 80.94 105 ASP A O 1
ATOM 864 N N . GLY A 1 106 ? 12.468 -4.284 -19.507 1.00 87.06 106 GLY A N 1
ATOM 865 C CA . GLY A 1 106 ? 11.743 -3.388 -18.611 1.00 87.06 106 GLY A CA 1
ATOM 866 C C . GLY A 1 106 ? 12.048 -3.553 -17.119 1.00 87.06 106 GLY A C 1
ATOM 867 O O . GLY A 1 106 ? 13.160 -3.863 -16.693 1.00 87.06 106 GLY A O 1
ATOM 868 N N . MET A 1 107 ? 11.038 -3.272 -16.296 1.00 88.44 107 MET A N 1
ATOM 869 C CA . MET A 1 107 ? 11.121 -3.294 -14.837 1.00 88.44 107 MET A CA 1
ATOM 870 C C . MET A 1 107 ? 10.006 -4.139 -14.226 1.00 88.44 107 MET A C 1
ATOM 872 O O . MET A 1 107 ? 8.885 -4.207 -14.728 1.00 88.44 107 MET A O 1
ATOM 876 N N . GLU A 1 108 ? 10.287 -4.723 -13.072 1.00 90.50 108 GLU A N 1
ATOM 877 C CA . GLU A 1 108 ? 9.319 -5.395 -12.224 1.00 90.50 108 GLU A CA 1
ATOM 878 C C . GLU A 1 108 ? 9.345 -4.757 -10.835 1.00 90.50 108 GLU A C 1
ATOM 880 O O . GLU A 1 108 ? 10.374 -4.742 -10.160 1.00 90.50 108 GLU A O 1
ATOM 885 N N . PHE A 1 109 ? 8.206 -4.220 -10.405 1.00 91.81 109 PHE A N 1
ATOM 886 C CA . PHE A 1 109 ? 8.007 -3.666 -9.072 1.00 91.81 109 PHE A CA 1
ATOM 887 C C . PHE A 1 109 ? 7.197 -4.644 -8.228 1.00 91.81 109 PHE A C 1
ATOM 889 O O . PHE A 1 109 ? 6.081 -5.013 -8.587 1.00 91.81 109 PHE A O 1
ATOM 896 N N . THR A 1 110 ? 7.743 -5.049 -7.087 1.00 88.69 110 THR A N 1
ATOM 897 C CA . THR A 1 110 ? 7.078 -5.949 -6.144 1.00 88.69 110 THR A CA 1
ATOM 898 C C . THR A 1 110 ? 6.746 -5.215 -4.858 1.00 88.69 110 THR A C 1
ATOM 900 O O . THR A 1 110 ? 7.640 -4.646 -4.237 1.00 88.69 110 THR A O 1
ATOM 903 N N . LEU A 1 111 ? 5.493 -5.308 -4.422 1.00 87.38 111 LEU A N 1
ATOM 904 C CA . LEU A 1 111 ? 5.004 -4.855 -3.124 1.00 87.38 111 LEU A CA 1
ATOM 905 C C . LEU A 1 111 ? 4.689 -6.068 -2.243 1.00 87.38 111 LEU A C 1
ATOM 907 O O . LEU A 1 111 ? 3.876 -6.920 -2.619 1.00 87.38 111 LEU A O 1
ATOM 911 N N . ARG A 1 112 ? 5.298 -6.126 -1.057 1.00 83.38 112 ARG A N 1
ATOM 912 C CA . ARG A 1 112 ? 5.043 -7.151 -0.040 1.00 83.38 112 ARG A CA 1
ATOM 913 C C . ARG A 1 112 ? 4.334 -6.541 1.160 1.00 83.38 112 ARG A C 1
ATOM 915 O O . ARG A 1 112 ? 4.815 -5.582 1.756 1.00 83.38 112 ARG A O 1
ATOM 922 N N . LEU A 1 113 ? 3.189 -7.111 1.514 1.00 76.38 113 LEU A N 1
ATOM 923 C CA . LEU A 1 113 ? 2.365 -6.683 2.638 1.00 76.38 113 LEU A CA 1
ATOM 924 C C . LEU A 1 113 ? 2.100 -7.864 3.584 1.00 76.38 113 LEU A C 1
ATOM 926 O O . LEU A 1 113 ? 1.955 -8.996 3.124 1.00 76.38 113 LEU A O 1
ATOM 930 N N . PRO A 1 114 ? 1.993 -7.620 4.902 1.00 74.12 114 PRO A N 1
ATOM 931 C CA . PRO A 1 114 ? 1.609 -8.654 5.865 1.00 74.12 114 PRO A CA 1
ATOM 932 C C . PRO A 1 114 ? 0.144 -9.093 5.710 1.00 74.12 114 PRO A C 1
ATOM 934 O O . PRO A 1 114 ? -0.221 -10.191 6.120 1.00 74.12 114 PRO A O 1
ATOM 937 N N . GLU A 1 115 ? -0.690 -8.237 5.118 1.00 77.50 115 GLU A N 1
ATOM 938 C CA . GLU A 1 115 ? -2.106 -8.475 4.843 1.00 77.50 115 GLU A CA 1
ATOM 939 C C . GLU A 1 115 ? -2.380 -8.358 3.335 1.00 77.50 115 GLU A C 1
ATOM 941 O O . GLU A 1 115 ? -1.563 -7.827 2.584 1.00 77.50 115 GLU A O 1
ATOM 946 N N . GLY A 1 116 ? -3.531 -8.855 2.879 1.00 79.62 116 GLY A N 1
ATOM 947 C CA . GLY A 1 116 ? -3.880 -8.857 1.459 1.00 79.62 116 GLY A CA 1
ATOM 948 C C . GLY A 1 116 ? -4.021 -7.456 0.854 1.00 79.62 116 GLY A C 1
ATOM 949 O O . GLY A 1 116 ? -4.665 -6.575 1.427 1.00 79.62 116 GLY A O 1
ATOM 950 N N . PHE A 1 117 ? -3.453 -7.257 -0.336 1.00 85.75 117 PHE A N 1
ATOM 951 C CA . PHE A 1 117 ? -3.569 -6.013 -1.095 1.00 85.75 117 PHE A CA 1
ATOM 952 C C . PHE A 1 117 ? -4.804 -6.026 -2.001 1.00 85.75 117 PHE A C 1
ATOM 954 O O . PHE A 1 117 ? -4.908 -6.858 -2.900 1.00 85.75 117 PHE A O 1
ATOM 961 N N . TYR A 1 118 ? -5.713 -5.072 -1.800 1.00 84.00 118 TYR A N 1
ATOM 962 C CA . TYR A 1 118 ? -6.921 -4.894 -2.623 1.00 84.00 118 TYR A CA 1
ATOM 963 C C . TYR A 1 118 ? -6.911 -3.605 -3.454 1.00 84.00 118 TYR A C 1
ATOM 965 O O . TYR A 1 118 ? -7.808 -3.390 -4.255 1.00 84.00 118 TYR A O 1
ATOM 973 N N . GLY A 1 119 ? -5.885 -2.767 -3.284 1.00 85.44 119 GLY A N 1
ATOM 974 C CA . GLY A 1 119 ? -5.771 -1.496 -3.987 1.00 85.44 119 GLY A CA 1
ATOM 975 C C . GLY A 1 119 ? -5.257 -1.637 -5.421 1.00 85.44 119 GLY A C 1
ATOM 976 O O . GLY A 1 119 ? -5.349 -2.687 -6.058 1.00 85.44 119 GLY A O 1
ATOM 977 N N . ARG A 1 120 ? -4.654 -0.569 -5.942 1.00 88.31 120 ARG A N 1
ATOM 978 C CA . ARG A 1 120 ? -4.108 -0.523 -7.300 1.00 88.31 120 ARG A CA 1
ATOM 979 C C . ARG A 1 120 ? -2.657 -0.066 -7.305 1.00 88.31 120 ARG A C 1
ATOM 981 O O . ARG A 1 120 ? -2.290 0.855 -6.582 1.00 88.31 120 ARG A O 1
ATOM 988 N N . MET A 1 121 ? -1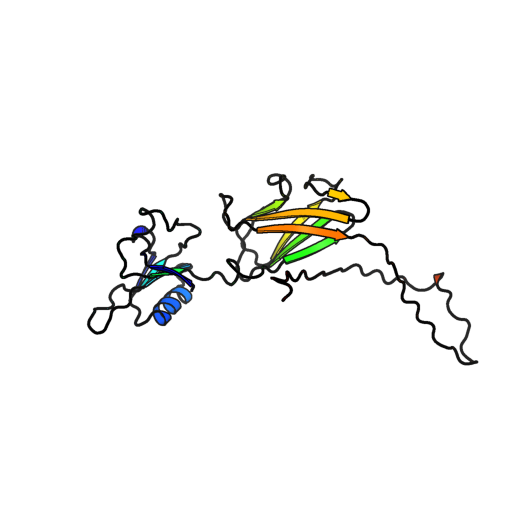.841 -0.677 -8.157 1.00 92.31 121 MET A N 1
ATOM 989 C CA . MET A 1 121 ? -0.516 -0.159 -8.513 1.00 92.31 121 MET A CA 1
ATOM 990 C C . MET A 1 121 ? -0.521 0.215 -9.987 1.00 92.31 121 MET A C 1
ATOM 992 O O . MET A 1 121 ? -1.085 -0.529 -10.787 1.00 92.31 121 MET A O 1
ATOM 996 N N . TYR A 1 122 ? 0.070 1.339 -10.367 1.00 94.25 122 TYR A N 1
ATOM 997 C CA . TYR A 1 122 ? 0.155 1.734 -11.774 1.00 94.25 122 TYR A CA 1
ATOM 998 C C . TYR A 1 122 ? 1.305 2.701 -12.036 1.00 94.25 122 TYR A C 1
ATOM 1000 O O . TYR A 1 122 ? 1.798 3.346 -11.111 1.00 94.25 122 TYR A O 1
ATOM 1008 N N . THR A 1 123 ? 1.726 2.827 -13.292 1.00 94.94 123 THR A N 1
ATOM 1009 C CA . THR A 1 123 ? 2.748 3.809 -13.672 1.00 94.94 123 THR A CA 1
ATOM 1010 C C . THR A 1 123 ? 2.144 5.198 -13.880 1.00 94.94 123 THR A C 1
ATOM 1012 O O . THR A 1 123 ? 1.025 5.366 -14.379 1.00 94.94 123 THR A O 1
ATOM 1015 N N . TYR A 1 124 ? 2.866 6.228 -13.444 1.00 89.56 124 TYR A N 1
ATOM 1016 C CA . TYR A 1 124 ? 2.390 7.608 -13.435 1.00 89.56 124 TYR A CA 1
ATOM 1017 C C . TYR A 1 124 ? 2.027 8.088 -14.847 1.00 89.56 124 TYR A C 1
ATOM 1019 O O . TYR A 1 124 ? 2.870 8.108 -15.736 1.00 89.56 124 TYR A O 1
ATOM 1027 N N . GLY A 1 125 ? 0.766 8.487 -15.049 1.00 90.06 125 GLY A N 1
ATOM 1028 C CA . GLY A 1 125 ? 0.242 8.917 -16.353 1.00 90.06 125 GLY A CA 1
ATOM 1029 C C . GLY A 1 125 ? -0.261 7.789 -17.267 1.00 90.06 125 GLY A C 1
ATOM 1030 O O . GLY A 1 125 ? -0.860 8.082 -18.296 1.00 90.06 125 GLY A O 1
ATOM 1031 N N . PHE A 1 126 ? -0.098 6.519 -16.880 1.00 93.31 126 PHE A N 1
ATOM 1032 C CA . PHE A 1 126 ? -0.475 5.340 -17.680 1.00 93.31 126 PHE A CA 1
ATOM 1033 C C . PHE A 1 126 ? -1.337 4.365 -16.862 1.00 93.31 126 PHE A C 1
ATOM 1035 O O . PHE A 1 126 ? -1.160 3.145 -16.888 1.00 93.31 126 PHE A O 1
ATOM 1042 N N . TYR A 1 127 ? -2.288 4.923 -16.109 1.00 90.00 127 TYR A N 1
ATOM 1043 C CA . TYR A 1 127 ? -3.128 4.180 -15.171 1.00 90.00 127 TYR A CA 1
ATOM 1044 C C . TYR A 1 127 ? -3.989 3.108 -15.849 1.00 90.00 127 TYR A C 1
ATOM 1046 O O . TYR A 1 127 ? -4.299 2.103 -15.227 1.00 90.00 127 TYR A O 1
ATOM 1054 N N . ASP A 1 128 ? -4.391 3.298 -17.099 1.00 91.25 128 ASP A N 1
ATOM 1055 C CA . ASP A 1 128 ? -5.263 2.419 -17.883 1.00 91.25 128 ASP A CA 1
ATOM 1056 C C . ASP A 1 128 ? -4.527 1.267 -18.583 1.00 91.25 128 ASP A C 1
ATOM 1058 O O . ASP A 1 128 ? -5.145 0.249 -18.884 1.00 91.25 128 ASP A O 1
ATOM 1062 N N . ARG A 1 129 ? -3.217 1.406 -18.808 1.00 93.69 129 ARG A N 1
ATOM 1063 C CA . ARG A 1 129 ? -2.408 0.456 -19.587 1.00 93.69 129 ARG A CA 1
ATOM 1064 C C . ARG A 1 129 ? -1.463 -0.374 -18.734 1.00 93.69 129 ARG A C 1
ATOM 1066 O O . ARG A 1 129 ? -1.374 -1.583 -18.922 1.00 93.69 129 ARG A O 1
ATOM 1073 N N . CYS A 1 130 ? -0.787 0.259 -17.780 1.00 95.56 130 CYS A N 1
ATOM 1074 C CA . CYS A 1 130 ? 0.268 -0.369 -16.993 1.00 95.56 130 CYS A CA 1
ATOM 1075 C C . CYS A 1 130 ? -0.113 -0.352 -15.524 1.00 95.56 130 CYS A C 1
ATOM 1077 O O . CYS A 1 130 ? 0.305 0.511 -14.749 1.00 95.56 130 CYS A O 1
ATOM 1079 N N . PHE A 1 131 ? -0.969 -1.304 -15.159 1.00 95.62 131 PHE A N 1
ATOM 1080 C CA . PHE A 1 131 ? -1.520 -1.395 -13.821 1.00 95.62 131 PHE A CA 1
ATOM 1081 C C . PHE A 1 131 ? -1.629 -2.833 -13.326 1.00 95.62 131 PHE A C 1
ATOM 1083 O O . PHE A 1 131 ? -1.739 -3.789 -14.088 1.00 95.62 131 PHE A O 1
ATOM 1090 N N . PHE A 1 132 ? -1.684 -2.947 -12.010 1.00 95.12 132 PHE A N 1
ATOM 1091 C CA . PHE A 1 132 ? -2.005 -4.150 -11.273 1.00 95.12 132 PHE A CA 1
ATOM 1092 C C . PHE A 1 132 ? -3.195 -3.850 -10.358 1.00 95.12 132 PHE A C 1
ATOM 1094 O O . PHE A 1 132 ? -3.211 -2.826 -9.668 1.00 95.12 132 PHE A O 1
ATOM 1101 N N . ARG A 1 133 ? -4.197 -4.734 -10.361 1.00 92.12 133 ARG A N 1
ATOM 1102 C CA . ARG A 1 133 ? -5.329 -4.691 -9.426 1.00 92.12 133 ARG A CA 1
ATOM 1103 C C . ARG A 1 133 ? -5.097 -5.720 -8.331 1.00 92.12 133 ARG A C 1
ATOM 1105 O O . ARG A 1 133 ? -4.895 -6.894 -8.631 1.00 92.12 133 ARG A O 1
ATOM 1112 N N . GLY A 1 134 ? -5.131 -5.260 -7.088 1.00 89.31 134 GLY A N 1
ATOM 1113 C CA . GLY A 1 134 ? -5.012 -6.094 -5.908 1.00 89.31 134 GLY A CA 1
ATOM 1114 C C . GLY A 1 134 ? -6.100 -7.159 -5.867 1.00 89.31 134 GLY A C 1
ATOM 1115 O O . GLY A 1 134 ? -7.275 -6.888 -6.098 1.00 89.31 134 GLY A O 1
ATOM 1116 N N . ASN A 1 135 ? -5.688 -8.385 -5.578 1.00 87.75 135 ASN A N 1
ATOM 1117 C CA . ASN A 1 135 ? -6.541 -9.567 -5.493 1.00 87.75 135 ASN A CA 1
ATOM 1118 C C . ASN A 1 135 ? -6.531 -10.188 -4.084 1.00 87.75 135 ASN A C 1
ATOM 1120 O O . ASN A 1 135 ? -6.884 -11.352 -3.921 1.00 87.75 135 ASN A O 1
ATOM 1124 N N . GLY A 1 136 ? -6.075 -9.439 -3.077 1.00 85.38 136 GLY A N 1
ATOM 1125 C CA . GLY A 1 136 ? -5.879 -9.926 -1.713 1.00 85.38 136 GLY A CA 1
ATOM 1126 C C . GLY A 1 136 ? -4.554 -10.660 -1.493 1.00 85.38 136 GLY A C 1
ATOM 1127 O O . GLY A 1 136 ? -4.346 -11.216 -0.417 1.00 85.38 136 GLY A O 1
ATOM 1128 N N . GLY A 1 137 ? -3.643 -10.656 -2.471 1.00 87.19 137 GLY A N 1
ATOM 1129 C CA . GLY A 1 137 ? -2.304 -11.227 -2.331 1.00 87.19 137 GLY A CA 1
ATOM 1130 C C . GLY A 1 137 ? -1.416 -10.434 -1.366 1.00 87.19 137 GLY A C 1
ATOM 1131 O O . GLY A 1 137 ? -1.483 -9.205 -1.290 1.00 87.19 137 GLY A O 1
ATOM 1132 N N . THR A 1 138 ? -0.548 -11.138 -0.641 1.00 86.00 138 THR A N 1
ATOM 1133 C CA . THR A 1 138 ? 0.495 -10.537 0.212 1.00 86.00 138 THR A CA 1
ATOM 1134 C C . THR A 1 138 ? 1.755 -10.172 -0.575 1.00 86.00 138 THR A C 1
ATOM 1136 O O . THR A 1 138 ? 2.549 -9.355 -0.121 1.00 86.00 138 THR A O 1
ATOM 1139 N N . VAL A 1 139 ? 1.928 -10.731 -1.777 1.00 91.31 139 VAL A N 1
ATOM 1140 C CA . VAL A 1 139 ? 3.000 -10.399 -2.724 1.00 91.31 139 VAL A CA 1
ATOM 1141 C C . VAL A 1 139 ? 2.356 -9.973 -4.034 1.00 91.31 139 VAL A C 1
ATOM 1143 O O . VAL A 1 139 ? 1.610 -10.740 -4.638 1.00 91.31 139 VAL A O 1
ATOM 1146 N N . ASN A 1 140 ? 2.627 -8.745 -4.460 1.00 93.00 140 ASN A N 1
ATOM 1147 C CA . ASN A 1 140 ? 1.954 -8.113 -5.588 1.00 93.00 140 ASN A CA 1
ATOM 1148 C C . ASN A 1 140 ? 2.999 -7.592 -6.562 1.00 93.00 140 ASN A C 1
ATOM 1150 O O . ASN A 1 140 ? 3.911 -6.881 -6.149 1.00 93.00 140 ASN A O 1
ATOM 1154 N N . VAL A 1 141 ? 2.867 -7.937 -7.841 1.00 95.31 141 VAL A N 1
ATOM 1155 C CA . VAL A 1 141 ? 3.906 -7.697 -8.847 1.00 95.31 141 VAL A CA 1
ATOM 1156 C C . VAL A 1 141 ? 3.334 -6.879 -10.000 1.00 95.31 141 VAL A C 1
ATOM 1158 O O . VAL A 1 141 ? 2.394 -7.308 -10.667 1.00 95.31 141 VAL A O 1
ATOM 1161 N N . LEU A 1 142 ? 3.914 -5.705 -10.243 1.00 95.25 142 LEU A N 1
ATOM 1162 C CA . LEU A 1 142 ? 3.642 -4.858 -11.399 1.00 95.25 142 LEU A CA 1
ATOM 1163 C C . LEU A 1 142 ? 4.803 -4.965 -12.388 1.00 95.25 142 LEU A C 1
ATOM 1165 O O . LEU A 1 142 ? 5.926 -4.572 -12.078 1.00 95.25 142 LEU A O 1
ATOM 1169 N N . ARG A 1 143 ? 4.512 -5.455 -13.594 1.00 94.62 143 ARG A N 1
ATOM 1170 C CA . ARG A 1 143 ? 5.455 -5.458 -14.717 1.00 94.62 143 ARG A CA 1
ATOM 1171 C C . ARG A 1 143 ? 5.303 -4.184 -15.533 1.00 94.62 143 ARG A C 1
ATOM 1173 O O . ARG A 1 143 ? 4.188 -3.750 -15.814 1.00 94.62 143 ARG A O 1
ATOM 1180 N N . ILE A 1 144 ? 6.432 -3.598 -15.891 1.00 95.19 144 ILE A N 1
ATOM 1181 C CA . ILE A 1 144 ? 6.552 -2.293 -16.527 1.00 95.19 144 ILE A CA 1
ATOM 1182 C C . ILE A 1 144 ? 7.449 -2.487 -17.740 1.00 95.19 144 ILE A C 1
ATOM 1184 O O . ILE A 1 144 ? 8.579 -2.947 -17.610 1.00 95.19 144 ILE A O 1
ATOM 1188 N N . SER A 1 145 ? 6.953 -2.153 -18.921 1.00 94.50 145 SER A N 1
ATOM 1189 C CA . SER A 1 145 ? 7.735 -2.238 -20.152 1.00 94.50 145 SER A CA 1
ATOM 1190 C C . SER A 1 145 ? 8.885 -1.226 -20.168 1.00 94.50 145 SER A C 1
ATOM 1192 O O . SER A 1 145 ? 8.821 -0.169 -19.531 1.00 94.50 145 SER A O 1
ATOM 1194 N N . GLY A 1 146 ? 9.947 -1.531 -20.912 1.00 90.94 146 GLY A N 1
ATOM 1195 C CA . GLY A 1 146 ? 11.023 -0.589 -21.213 1.00 90.94 146 GLY A CA 1
ATOM 1196 C C . GLY A 1 146 ? 10.554 0.612 -22.048 1.00 90.94 146 GLY A C 1
ATOM 1197 O O . GLY A 1 146 ? 9.402 0.697 -22.467 1.00 90.94 146 GLY A O 1
ATOM 1198 N N . ALA A 1 147 ? 11.464 1.549 -22.332 1.00 88.94 147 ALA A N 1
ATOM 1199 C CA . ALA A 1 147 ? 11.133 2.813 -23.011 1.00 88.94 147 ALA A CA 1
ATOM 1200 C C . ALA A 1 147 ? 10.513 2.657 -24.416 1.00 88.94 147 ALA A C 1
ATOM 1202 O O . ALA A 1 147 ? 9.759 3.519 -24.856 1.00 88.94 147 ALA A O 1
ATOM 1203 N N . HIS A 1 148 ? 10.810 1.552 -25.103 1.00 88.25 148 HIS A N 1
ATOM 1204 C CA . HIS A 1 148 ? 10.238 1.205 -26.410 1.00 88.25 148 HIS A CA 1
ATOM 1205 C C . HIS A 1 148 ? 9.398 -0.078 -26.358 1.00 88.25 148 HIS A C 1
ATOM 1207 O O . HIS A 1 148 ? 9.089 -0.663 -27.394 1.00 88.25 148 HIS A O 1
ATOM 1213 N N . GLY A 1 149 ? 9.072 -0.552 -25.154 1.00 89.12 149 GLY A N 1
ATOM 1214 C CA . GLY A 1 149 ? 8.293 -1.766 -24.965 1.00 89.12 149 GLY A CA 1
ATOM 1215 C C . GLY A 1 149 ? 6.790 -1.518 -25.092 1.00 89.12 149 GLY A C 1
ATOM 1216 O O . GLY A 1 149 ? 6.302 -0.398 -24.940 1.00 89.12 149 GLY A O 1
ATOM 1217 N N . TYR A 1 150 ? 6.047 -2.598 -25.337 1.00 91.19 150 TYR A N 1
ATOM 1218 C CA . TYR A 1 150 ? 4.587 -2.595 -25.380 1.00 91.19 150 TYR A CA 1
ATOM 1219 C C . TYR A 1 150 ? 4.013 -3.413 -24.207 1.00 91.19 150 TYR A C 1
ATOM 1221 O O . TYR A 1 150 ? 4.511 -4.512 -23.953 1.00 91.19 150 TYR A O 1
ATOM 1229 N N . PRO A 1 151 ? 2.963 -2.940 -23.505 1.00 94.44 151 PRO A N 1
ATOM 1230 C CA . PRO A 1 151 ? 2.286 -1.645 -23.667 1.00 94.44 151 PRO A CA 1
ATOM 1231 C C . PRO A 1 151 ? 3.189 -0.473 -23.272 1.00 94.44 151 PRO A C 1
ATOM 1233 O O . PRO A 1 151 ? 4.102 -0.662 -22.486 1.00 94.44 151 PRO A O 1
ATOM 1236 N N . GLU A 1 152 ? 2.942 0.740 -23.766 1.00 94.81 152 GLU A N 1
ATOM 1237 C CA . GLU A 1 152 ? 3.709 1.915 -23.328 1.00 94.81 152 GLU A CA 1
ATOM 1238 C C . GLU A 1 152 ? 3.414 2.234 -21.854 1.00 94.81 152 GLU A C 1
ATOM 1240 O O . GLU A 1 152 ? 2.278 2.566 -21.509 1.00 94.81 152 GLU A O 1
ATOM 1245 N N . CYS A 1 153 ? 4.432 2.154 -20.987 1.00 95.81 153 CYS A N 1
ATOM 1246 C CA . CYS A 1 153 ? 4.293 2.405 -19.545 1.00 95.81 153 CYS A CA 1
ATOM 1247 C C . CYS A 1 153 ? 4.911 3.723 -19.059 1.00 95.81 153 CYS A C 1
ATOM 1249 O O . CYS A 1 153 ? 4.982 3.945 -17.846 1.00 95.81 153 CYS A O 1
ATOM 1251 N N . GLY A 1 154 ? 5.371 4.585 -19.970 1.00 93.56 154 GLY A N 1
ATOM 1252 C CA . GLY A 1 154 ? 6.000 5.869 -19.630 1.00 93.56 154 GLY A CA 1
ATOM 1253 C C . GLY A 1 154 ? 7.439 5.765 -19.134 1.00 93.56 154 GLY A C 1
ATOM 1254 O O . GLY A 1 154 ? 7.955 6.711 -18.542 1.00 93.56 154 GLY A O 1
ATOM 1255 N N . THR A 1 155 ? 8.079 4.618 -19.347 1.00 93.12 155 THR A N 1
ATOM 1256 C CA . THR A 1 155 ? 9.467 4.385 -18.958 1.00 93.12 155 THR A CA 1
ATOM 1257 C C . THR A 1 155 ? 10.394 5.274 -19.774 1.00 93.12 155 THR A C 1
ATOM 1259 O O . THR A 1 155 ? 10.331 5.289 -21.000 1.00 93.12 155 THR A O 1
ATOM 1262 N N . GLN A 1 156 ? 11.268 6.013 -19.100 1.00 91.19 156 GLN A N 1
ATOM 1263 C CA . GLN A 1 156 ? 12.251 6.877 -19.748 1.00 91.19 156 GLN A CA 1
ATOM 1264 C C . GLN A 1 156 ? 13.624 6.220 -19.692 1.00 91.19 156 GLN A C 1
ATOM 1266 O O . GLN A 1 156 ? 13.990 5.623 -18.677 1.00 91.19 156 GLN A O 1
ATOM 1271 N N . ARG A 1 157 ? 14.394 6.339 -20.776 1.00 85.81 157 ARG A N 1
ATOM 1272 C CA . ARG A 1 157 ? 15.775 5.861 -20.838 1.00 85.81 157 ARG A CA 1
ATOM 1273 C C . ARG A 1 157 ? 16.716 7.014 -21.167 1.00 85.81 157 ARG A C 1
ATOM 1275 O O . ARG A 1 157 ? 16.535 7.694 -22.171 1.00 85.81 157 ARG A O 1
ATOM 1282 N N . TYR A 1 158 ? 17.735 7.185 -20.333 1.00 85.12 158 TYR A N 1
ATOM 1283 C CA . TYR A 1 158 ? 18.813 8.155 -20.493 1.00 85.12 158 TYR A CA 1
ATOM 1284 C C . TYR A 1 158 ? 20.148 7.407 -20.416 1.00 85.12 158 TYR A C 1
ATOM 1286 O O . TYR A 1 158 ? 20.612 7.062 -19.329 1.00 85.12 158 TYR A O 1
ATOM 1294 N N . GLY A 1 159 ? 20.741 7.108 -21.576 1.00 83.31 159 GLY A N 1
ATOM 1295 C CA . GLY A 1 159 ? 21.939 6.267 -21.667 1.00 83.31 159 GLY A CA 1
ATOM 1296 C C . GLY A 1 159 ? 21.711 4.894 -21.026 1.00 83.31 159 GLY A C 1
ATOM 1297 O O . GLY A 1 159 ? 20.790 4.164 -21.399 1.00 83.31 159 GLY A O 1
ATOM 1298 N N . ASP A 1 160 ? 22.510 4.583 -20.010 1.00 75.19 160 ASP A N 1
ATOM 1299 C CA . ASP A 1 160 ? 22.439 3.324 -19.258 1.00 75.19 160 ASP A CA 1
ATOM 1300 C C . ASP A 1 160 ? 21.416 3.349 -18.120 1.00 75.19 160 ASP A C 1
ATOM 1302 O O . ASP A 1 160 ? 21.259 2.371 -17.396 1.00 75.19 160 ASP A O 1
ATOM 1306 N N . THR A 1 161 ? 20.714 4.464 -17.921 1.00 79.44 161 THR A N 1
ATOM 1307 C CA . THR A 1 161 ? 19.717 4.592 -16.857 1.00 79.44 161 THR A CA 1
ATOM 1308 C C . THR A 1 161 ? 18.312 4.477 -17.422 1.00 79.44 161 THR A C 1
ATOM 1310 O O . THR A 1 161 ? 17.955 5.170 -18.372 1.00 79.44 161 THR A O 1
ATOM 1313 N N . MET A 1 162 ? 17.488 3.638 -16.807 1.00 82.94 162 MET A N 1
ATOM 1314 C CA . MET A 1 162 ? 16.059 3.535 -17.075 1.00 82.94 162 MET A CA 1
ATOM 1315 C C . MET A 1 162 ? 15.288 3.967 -15.825 1.00 82.94 162 MET A C 1
ATOM 1317 O O . MET A 1 162 ? 15.676 3.614 -14.712 1.00 82.94 162 MET A O 1
ATOM 1321 N N . THR A 1 163 ? 14.207 4.731 -15.980 1.00 87.31 163 THR A N 1
ATOM 1322 C CA . THR A 1 163 ? 13.400 5.224 -14.855 1.00 87.31 163 THR A CA 1
ATOM 1323 C C . THR A 1 163 ? 11.901 5.166 -15.131 1.00 87.31 163 THR A C 1
ATOM 1325 O O . THR A 1 163 ? 11.460 5.305 -16.274 1.00 87.31 163 THR A O 1
ATOM 1328 N N . ASN A 1 164 ? 11.114 4.946 -14.078 1.00 90.12 164 ASN A N 1
ATOM 1329 C CA . ASN A 1 164 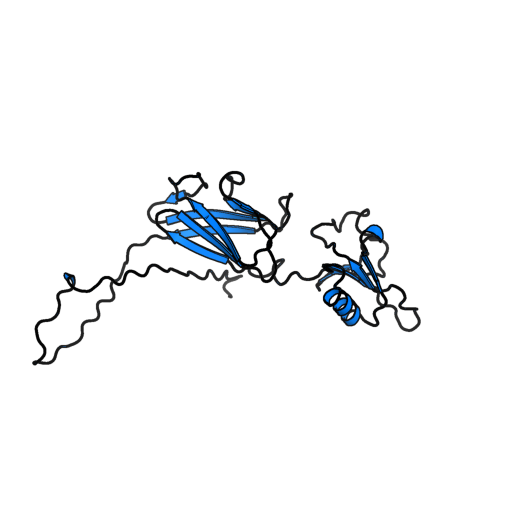? 9.655 5.020 -14.097 1.00 90.12 164 ASN A CA 1
ATOM 1330 C C . ASN A 1 164 ? 9.134 5.429 -12.707 1.00 90.12 164 ASN A C 1
ATOM 1332 O O . ASN A 1 164 ? 9.806 5.216 -11.700 1.00 90.12 164 ASN A O 1
ATOM 1336 N N . ILE A 1 165 ? 7.928 5.990 -12.625 1.00 88.31 165 ILE A N 1
ATOM 1337 C CA . ILE A 1 165 ? 7.287 6.333 -11.353 1.00 88.31 165 ILE A CA 1
ATOM 1338 C C . ILE A 1 165 ? 6.078 5.425 -11.151 1.00 88.31 165 ILE A C 1
ATOM 1340 O O . ILE A 1 165 ? 5.110 5.504 -11.906 1.00 88.31 165 ILE A O 1
ATOM 1344 N N . VAL A 1 166 ? 6.095 4.619 -10.092 1.00 90.88 166 VAL A N 1
ATOM 1345 C CA . VAL A 1 166 ? 4.961 3.772 -9.698 1.00 90.88 166 VAL A CA 1
ATOM 1346 C C . VAL A 1 166 ? 4.156 4.449 -8.603 1.00 90.88 166 VAL A C 1
ATOM 1348 O O . VAL A 1 166 ? 4.707 4.917 -7.610 1.00 90.88 166 VAL A O 1
ATOM 1351 N N . VAL A 1 167 ? 2.840 4.469 -8.767 1.00 89.62 167 VAL A N 1
ATOM 1352 C CA . VAL A 1 167 ? 1.881 4.914 -7.759 1.00 89.62 167 VAL A CA 1
ATOM 1353 C C . VAL A 1 167 ? 1.215 3.690 -7.144 1.00 89.62 167 VAL A C 1
ATOM 1355 O O . VAL A 1 167 ? 0.658 2.860 -7.860 1.00 89.62 167 VAL A O 1
ATOM 1358 N N . VAL A 1 168 ? 1.261 3.589 -5.817 1.00 88.00 168 VAL A N 1
ATOM 1359 C CA . VAL A 1 168 ? 0.538 2.587 -5.028 1.00 88.00 168 VAL A CA 1
ATOM 1360 C C . VAL A 1 168 ? -0.616 3.279 -4.316 1.00 88.00 168 VAL A C 1
ATOM 1362 O O . VAL A 1 168 ? -0.412 4.154 -3.472 1.00 88.00 168 VAL A O 1
ATOM 1365 N N . GLN A 1 169 ? -1.826 2.861 -4.661 1.00 84.00 169 GLN A N 1
ATOM 1366 C CA . GLN A 1 169 ? -3.083 3.387 -4.156 1.00 84.00 169 GLN A CA 1
ATOM 1367 C C . GLN A 1 169 ? -3.775 2.300 -3.329 1.00 84.00 169 GLN A C 1
ATOM 1369 O O . GLN A 1 169 ? -4.077 1.226 -3.840 1.00 84.00 169 GLN A O 1
ATOM 1374 N N . PHE A 1 170 ? -4.027 2.558 -2.044 1.00 77.06 170 PHE A N 1
ATOM 1375 C CA . PHE A 1 170 ? -4.662 1.589 -1.133 1.00 77.06 170 PHE A CA 1
ATOM 1376 C C . PHE A 1 170 ? -6.194 1.719 -1.055 1.00 77.06 170 PHE A C 1
ATOM 1378 O O . PHE A 1 170 ? -6.837 0.915 -0.379 1.00 77.06 170 PHE A O 1
ATOM 1385 N N . SER A 1 171 ? -6.774 2.738 -1.691 1.00 66.12 171 SER A N 1
ATOM 1386 C CA . SER A 1 171 ? -8.222 2.959 -1.780 1.00 66.12 171 SER A CA 1
ATOM 1387 C C . SER A 1 171 ? -8.692 2.747 -3.215 1.00 66.12 171 SER A C 1
ATOM 1389 O O . SER A 1 171 ? -8.006 3.161 -4.147 1.00 66.12 171 SER A O 1
ATOM 1391 N N . ASP A 1 172 ? -9.852 2.120 -3.395 1.00 53.97 172 ASP A N 1
ATOM 1392 C CA . ASP A 1 172 ? -10.276 1.605 -4.700 1.00 53.97 172 ASP A CA 1
ATOM 1393 C C . ASP A 1 172 ? -10.632 2.701 -5.717 1.00 53.97 172 ASP A C 1
ATOM 1395 O O . ASP A 1 172 ? -10.594 2.431 -6.913 1.00 53.97 172 ASP A O 1
ATOM 1399 N N . ASN A 1 173 ? -10.949 3.935 -5.285 1.00 49.88 173 ASN A N 1
ATOM 1400 C CA . ASN A 1 173 ? -11.566 4.928 -6.184 1.00 49.88 173 ASN A CA 1
ATOM 1401 C C . ASN A 1 173 ? -11.140 6.398 -6.010 1.00 49.88 173 ASN A C 1
ATOM 1403 O O . ASN A 1 173 ? -11.590 7.242 -6.782 1.00 49.88 173 ASN A O 1
ATOM 1407 N N . VAL A 1 174 ? -10.286 6.745 -5.040 1.00 54.59 174 VAL A N 1
ATOM 1408 C CA . VAL A 1 174 ? -9.895 8.149 -4.792 1.00 54.59 174 VAL A CA 1
ATOM 1409 C C . VAL A 1 174 ? -8.387 8.248 -4.601 1.00 54.59 174 VAL A C 1
ATOM 1411 O O . VAL A 1 174 ? -7.829 7.475 -3.822 1.00 54.59 174 VAL A O 1
ATOM 1414 N N . GLN A 1 175 ? -7.733 9.178 -5.309 1.00 52.03 175 GLN A N 1
ATOM 1415 C CA . GLN A 1 175 ? -6.344 9.531 -5.012 1.00 52.03 175 GLN A CA 1
ATOM 1416 C C . GLN A 1 175 ? -6.303 10.271 -3.683 1.00 52.03 175 GLN A C 1
ATOM 1418 O O . GLN A 1 175 ? -6.950 11.307 -3.518 1.00 52.03 175 GLN A O 1
ATOM 1423 N N . THR A 1 176 ? -5.562 9.734 -2.727 1.00 56.84 176 THR A N 1
ATOM 1424 C CA . THR A 1 176 ? -5.476 10.301 -1.381 1.00 56.84 176 THR A CA 1
ATOM 1425 C C . THR A 1 176 ? -4.071 10.816 -1.104 1.00 56.84 176 THR A C 1
ATOM 1427 O O . THR A 1 176 ? -3.105 10.429 -1.759 1.00 56.84 176 THR A O 1
ATOM 1430 N N . SER A 1 177 ? -3.911 11.629 -0.059 1.00 53.81 177 SER A N 1
ATOM 1431 C CA . SER A 1 177 ? -2.584 11.993 0.466 1.00 53.81 177 SER A CA 1
ATOM 1432 C C . SER A 1 177 ? -1.771 10.788 0.972 1.00 53.81 177 SER A C 1
ATOM 1434 O O . SER A 1 177 ? -0.586 10.928 1.275 1.00 53.81 177 SER A O 1
ATOM 1436 N N . ARG A 1 178 ? -2.387 9.599 1.067 1.00 58.47 178 ARG A N 1
ATOM 1437 C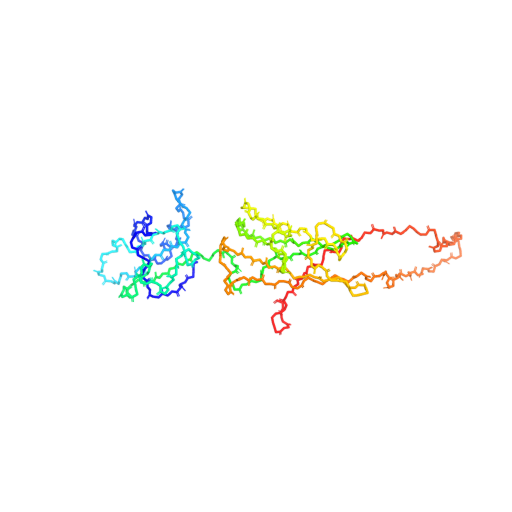 CA . ARG A 1 178 ? -1.737 8.339 1.449 1.00 58.47 178 ARG A CA 1
ATOM 1438 C C . ARG A 1 178 ? -1.215 7.537 0.255 1.00 58.47 178 ARG A C 1
ATOM 1440 O O . ARG A 1 178 ? -0.526 6.543 0.483 1.00 58.47 178 ARG A O 1
ATOM 1447 N N . ASP A 1 179 ? -1.494 7.958 -0.979 1.00 68.75 179 ASP A N 1
ATOM 1448 C CA . ASP A 1 179 ? -0.938 7.327 -2.175 1.00 68.75 179 ASP A CA 1
ATOM 1449 C C . ASP A 1 179 ? 0.584 7.479 -2.162 1.00 68.75 179 ASP A C 1
ATOM 1451 O O . ASP A 1 179 ? 1.122 8.575 -1.971 1.00 68.75 179 ASP A O 1
ATOM 1455 N N . LYS A 1 180 ? 1.301 6.373 -2.354 1.00 78.88 180 LYS A N 1
ATOM 1456 C CA . LYS A 1 180 ? 2.766 6.375 -2.318 1.00 78.88 180 LYS A CA 1
ATOM 1457 C C . LYS A 1 180 ? 3.311 6.339 -3.733 1.00 78.88 180 LYS A C 1
ATOM 1459 O O . LYS A 1 180 ? 2.866 5.542 -4.555 1.00 78.88 180 LYS A O 1
ATOM 1464 N N . ARG A 1 181 ? 4.269 7.221 -4.015 1.00 83.38 181 ARG A N 1
ATOM 1465 C CA . ARG A 1 181 ? 4.951 7.305 -5.308 1.00 83.38 181 ARG A CA 1
ATOM 1466 C C . ARG A 1 181 ? 6.381 6.811 -5.145 1.00 83.38 181 ARG A C 1
ATOM 1468 O O . ARG A 1 181 ? 7.104 7.313 -4.290 1.00 83.38 181 ARG A O 1
ATOM 1475 N N . PHE A 1 182 ? 6.777 5.858 -5.973 1.00 83.69 182 PHE A N 1
ATOM 1476 C CA . PHE A 1 182 ? 8.107 5.267 -5.988 1.00 83.69 182 PHE A CA 1
ATOM 1477 C C . PHE A 1 182 ? 8.801 5.648 -7.285 1.00 83.69 182 PHE A C 1
ATOM 1479 O O . PHE A 1 182 ? 8.296 5.341 -8.361 1.00 83.69 182 PHE A O 1
ATOM 1486 N N . ASN A 1 183 ? 9.945 6.322 -7.179 1.00 83.62 183 ASN A N 1
ATOM 1487 C CA . ASN A 1 183 ? 10.796 6.599 -8.327 1.00 83.62 183 ASN A CA 1
ATOM 1488 C C . ASN A 1 183 ? 11.733 5.406 -8.539 1.00 83.62 183 ASN A C 1
ATOM 1490 O O . ASN A 1 183 ? 12.701 5.229 -7.799 1.00 83.62 183 ASN A O 1
ATOM 1494 N N . LEU A 1 184 ? 11.409 4.574 -9.522 1.00 84.44 184 LEU A N 1
ATOM 1495 C CA . LEU A 1 184 ? 12.237 3.451 -9.926 1.00 84.44 184 LEU A CA 1
ATOM 1496 C C . LEU A 1 184 ? 13.374 3.974 -10.790 1.00 84.44 184 LEU A C 1
ATOM 1498 O O . LEU A 1 184 ? 13.152 4.694 -11.763 1.00 84.44 184 LEU A O 1
ATOM 1502 N N . THR A 1 185 ? 14.598 3.605 -10.432 1.00 82.50 185 THR A N 1
ATOM 1503 C CA . THR A 1 185 ? 15.796 3.912 -11.216 1.00 82.50 185 THR A CA 1
ATOM 1504 C C . THR A 1 185 ? 16.624 2.646 -11.353 1.00 82.50 185 THR A C 1
ATOM 1506 O O . THR A 1 185 ? 17.036 2.058 -10.355 1.00 82.50 185 THR A O 1
ATOM 1509 N N . CYS A 1 186 ? 16.856 2.226 -12.589 1.00 78.88 186 CYS A N 1
ATOM 1510 C CA . CYS A 1 186 ? 17.672 1.079 -12.953 1.00 78.88 186 CYS A CA 1
ATOM 1511 C C . CYS A 1 186 ? 18.895 1.584 -13.705 1.00 78.88 186 CYS A C 1
ATOM 1513 O O . CYS A 1 186 ? 18.755 2.373 -14.635 1.00 78.88 186 CYS A O 1
ATOM 1515 N N . LEU A 1 187 ? 20.079 1.122 -13.322 1.00 77.56 187 LEU A N 1
ATOM 1516 C CA . LEU A 1 187 ? 21.329 1.481 -13.974 1.00 77.56 187 LEU A CA 1
ATOM 1517 C C . LEU A 1 187 ? 21.959 0.224 -14.574 1.00 77.56 187 LEU A C 1
ATOM 1519 O O . LEU A 1 187 ? 22.422 -0.649 -13.844 1.00 77.56 187 LEU A O 1
ATOM 1523 N N . PHE A 1 188 ? 21.988 0.153 -15.897 1.00 70.12 188 PHE A N 1
ATOM 1524 C CA . PHE A 1 188 ? 22.600 -0.910 -16.685 1.00 70.12 188 PHE A CA 1
ATOM 1525 C C . PHE A 1 188 ? 24.069 -0.572 -16.940 1.00 70.12 188 PHE A C 1
ATOM 1527 O O . PHE A 1 188 ? 24.475 -0.300 -18.063 1.00 70.12 188 PHE A O 1
ATOM 1534 N N . ARG A 1 189 ? 24.883 -0.532 -15.881 1.00 62.62 189 ARG A N 1
ATOM 1535 C CA . ARG A 1 189 ? 26.337 -0.511 -16.073 1.00 62.62 189 ARG A CA 1
ATOM 1536 C C . ARG A 1 189 ? 26.770 -1.905 -16.510 1.00 62.62 189 ARG A C 1
ATOM 1538 O O . ARG A 1 189 ? 26.524 -2.869 -15.788 1.00 62.62 189 ARG A O 1
ATOM 1545 N N . GLY A 1 190 ? 27.436 -1.998 -17.661 1.00 55.06 190 GLY A N 1
ATOM 1546 C CA . GLY A 1 190 ? 28.268 -3.163 -17.964 1.00 55.06 190 GLY A CA 1
ATOM 1547 C C . GLY A 1 190 ? 29.285 -3.388 -16.833 1.00 55.06 190 GLY A C 1
ATOM 1548 O O . GLY A 1 190 ? 29.572 -2.438 -16.095 1.00 55.06 190 GLY A O 1
ATOM 1549 N N . PRO A 1 191 ? 29.805 -4.614 -16.652 1.00 48.56 191 PRO A N 1
ATOM 1550 C CA . PRO A 1 191 ? 30.736 -4.936 -15.576 1.00 48.56 191 PRO A CA 1
ATOM 1551 C C . PRO A 1 191 ? 32.006 -4.086 -15.703 1.00 48.56 191 PRO A C 1
ATOM 1553 O O . PRO A 1 191 ? 32.950 -4.430 -16.406 1.00 48.56 191 PRO A O 1
ATOM 1556 N N . ALA A 1 192 ? 32.032 -2.942 -15.030 1.00 47.53 192 ALA A N 1
ATOM 1557 C CA . ALA A 1 192 ? 33.266 -2.251 -14.731 1.00 47.53 192 ALA A CA 1
ATOM 1558 C C . ALA A 1 192 ? 33.843 -2.952 -13.500 1.00 47.53 192 ALA A C 1
ATOM 1560 O O . ALA A 1 192 ? 33.296 -2.809 -12.411 1.00 47.53 192 ALA A O 1
ATOM 1561 N N . GLU A 1 193 ? 34.919 -3.705 -13.744 1.00 42.28 193 GLU A N 1
ATOM 1562 C CA . GLU A 1 193 ? 35.766 -4.471 -12.813 1.00 42.28 193 GLU A CA 1
ATOM 1563 C C . GLU A 1 193 ? 35.495 -5.983 -12.779 1.00 42.28 193 GLU A C 1
ATOM 1565 O O . GLU A 1 193 ? 34.886 -6.533 -11.864 1.00 42.28 193 GLU A O 1
ATOM 1570 N N . ALA A 1 194 ? 36.062 -6.690 -13.763 1.00 43.59 194 ALA A N 1
ATOM 1571 C CA . ALA A 1 194 ? 36.493 -8.062 -13.533 1.00 43.59 194 ALA A CA 1
ATOM 1572 C C . ALA A 1 194 ? 37.545 -8.050 -12.410 1.00 43.59 194 ALA A C 1
ATOM 1574 O O . ALA A 1 194 ? 38.621 -7.467 -12.568 1.00 43.59 194 ALA A O 1
ATOM 1575 N N . VAL A 1 195 ? 37.251 -8.683 -11.274 1.00 43.19 195 VAL A N 1
ATOM 1576 C CA . VAL A 1 195 ? 38.257 -8.921 -10.233 1.00 43.19 195 VAL A CA 1
ATOM 1577 C C . VAL A 1 195 ? 39.146 -10.067 -10.712 1.00 43.19 195 VAL A C 1
ATOM 1579 O O . VAL A 1 195 ? 38.847 -11.240 -10.508 1.00 43.19 195 VAL A O 1
ATOM 1582 N N . VAL A 1 196 ? 40.237 -9.725 -11.397 1.00 40.09 196 VAL A N 1
ATOM 1583 C CA . VAL A 1 196 ? 41.249 -10.696 -11.825 1.00 40.09 196 VAL A CA 1
ATOM 1584 C C . VAL A 1 196 ? 42.190 -10.953 -10.651 1.00 40.09 196 VAL A C 1
ATOM 1586 O O . VAL A 1 196 ? 43.069 -10.146 -10.357 1.00 40.09 196 VAL A O 1
ATOM 1589 N N . THR A 1 197 ? 42.022 -12.077 -9.959 1.00 42.91 197 THR A N 1
ATOM 1590 C CA . THR A 1 197 ? 43.012 -12.540 -8.978 1.00 42.91 197 THR A CA 1
ATOM 1591 C C . THR A 1 197 ? 44.099 -13.342 -9.690 1.00 42.91 197 THR A C 1
ATOM 1593 O O . THR A 1 197 ? 43.808 -14.392 -10.263 1.00 42.91 197 THR A O 1
ATOM 1596 N N . SER A 1 198 ? 45.354 -12.888 -9.639 1.00 39.38 198 SER A N 1
ATOM 1597 C CA . SER A 1 198 ? 46.508 -13.703 -10.029 1.00 39.38 198 SER A CA 1
ATOM 1598 C C . SER A 1 198 ? 47.064 -14.439 -8.804 1.00 39.38 198 SER A C 1
ATOM 1600 O O . SER A 1 198 ? 47.385 -13.828 -7.789 1.00 39.38 198 SER A O 1
ATOM 1602 N N . ASN A 1 199 ? 47.181 -15.765 -8.892 1.00 41.97 199 ASN A N 1
ATOM 1603 C CA . ASN A 1 199 ? 47.916 -16.569 -7.914 1.00 41.97 199 ASN A CA 1
ATOM 1604 C C . ASN A 1 199 ? 49.301 -16.915 -8.470 1.00 41.97 199 ASN A C 1
ATOM 1606 O O . ASN A 1 199 ? 49.455 -17.168 -9.666 1.00 41.97 199 ASN A O 1
ATOM 1610 N N . TYR A 1 200 ? 50.309 -16.956 -7.596 1.00 40.56 200 TYR A N 1
ATOM 1611 C CA . TYR A 1 200 ? 51.647 -17.423 -7.952 1.00 40.56 200 TYR A CA 1
ATOM 1612 C C . TYR A 1 200 ? 51.642 -18.944 -8.153 1.00 40.56 200 TYR A C 1
ATOM 1614 O O . TYR A 1 200 ? 51.319 -19.704 -7.240 1.00 40.56 200 TYR A O 1
ATOM 1622 N N . ILE A 1 201 ? 52.021 -19.380 -9.353 1.00 45.38 201 ILE A N 1
ATOM 1623 C CA . ILE A 1 201 ? 52.263 -20.782 -9.688 1.00 45.38 201 ILE A CA 1
ATOM 1624 C C . ILE A 1 201 ? 53.733 -21.092 -9.376 1.00 45.38 201 ILE A C 1
ATOM 1626 O O . ILE A 1 201 ? 54.639 -20.576 -10.030 1.00 45.38 201 ILE A O 1
ATOM 1630 N N . GLY A 1 202 ? 53.974 -21.924 -8.359 1.00 48.62 202 GLY A N 1
ATOM 1631 C CA . GLY A 1 202 ? 55.297 -22.499 -8.111 1.00 48.62 202 GLY A CA 1
ATOM 1632 C C . GLY A 1 202 ? 55.721 -23.411 -9.266 1.00 48.62 202 GLY A C 1
ATOM 1633 O O . GLY A 1 202 ? 54.874 -24.023 -9.915 1.00 48.62 202 GLY A O 1
ATOM 1634 N N . ALA A 1 203 ? 57.028 -23.494 -9.527 1.00 49.25 203 ALA A N 1
ATOM 1635 C CA . ALA A 1 203 ? 57.623 -24.256 -10.627 1.00 49.25 203 ALA A CA 1
ATOM 1636 C C . ALA A 1 203 ? 57.215 -25.746 -10.590 1.00 49.25 203 ALA A C 1
ATOM 1638 O O . ALA A 1 203 ? 57.872 -26.563 -9.948 1.00 49.25 203 ALA A O 1
ATOM 1639 N N . GLY A 1 204 ? 56.106 -26.097 -11.245 1.00 56.28 204 GLY A N 1
ATOM 1640 C CA . GLY A 1 204 ? 55.582 -27.463 -11.260 1.00 56.28 204 GLY A CA 1
ATOM 1641 C C . GLY A 1 204 ? 54.143 -27.631 -11.756 1.00 56.28 204 GLY A C 1
ATOM 1642 O O . GLY A 1 204 ? 53.803 -28.732 -12.181 1.00 56.28 204 GLY A O 1
ATOM 1643 N N . SER A 1 205 ? 53.296 -26.595 -11.759 1.00 51.34 205 SER A N 1
ATOM 1644 C CA . SER A 1 205 ? 51.964 -26.681 -12.382 1.00 51.34 205 SER A CA 1
ATOM 1645 C C . SER A 1 205 ? 51.961 -26.087 -13.792 1.00 51.34 205 SER A C 1
ATOM 1647 O O . SER A 1 205 ? 52.652 -25.112 -14.074 1.00 51.34 205 SER A O 1
ATOM 1649 N N . GLY A 1 206 ? 51.239 -26.754 -14.698 1.00 60.88 206 GLY A N 1
ATOM 1650 C CA . GLY A 1 206 ? 51.215 -26.468 -16.132 1.00 60.88 206 GLY A CA 1
ATOM 1651 C C . GLY A 1 206 ? 50.712 -25.072 -16.516 1.00 60.88 206 GLY A C 1
ATOM 1652 O O . GLY A 1 206 ? 50.401 -24.233 -15.673 1.00 60.88 206 GLY A O 1
ATOM 1653 N N . SER A 1 207 ? 50.660 -24.838 -17.829 1.00 55.19 207 SER A N 1
ATOM 1654 C CA . SER A 1 207 ? 50.346 -23.550 -18.449 1.00 55.19 207 SER A CA 1
ATOM 1655 C C . SER A 1 207 ? 49.064 -22.918 -17.879 1.00 55.19 207 SER A C 1
ATOM 1657 O O . SER A 1 207 ? 48.036 -23.598 -17.826 1.00 55.19 207 SER A O 1
ATOM 1659 N N . PRO A 1 208 ? 49.088 -21.634 -17.473 1.00 53.69 208 PRO A N 1
ATOM 1660 C CA . PRO A 1 208 ? 47.896 -20.946 -16.991 1.00 53.69 208 PRO A CA 1
ATOM 1661 C C . PRO A 1 208 ? 46.837 -20.851 -18.094 1.00 53.69 208 PRO A C 1
ATOM 1663 O O . PRO A 1 208 ? 47.158 -20.665 -19.269 1.00 53.69 208 PRO A O 1
ATOM 1666 N N . ILE A 1 209 ? 45.571 -20.976 -17.700 1.00 53.66 209 ILE A N 1
ATOM 1667 C CA . ILE A 1 209 ? 44.426 -20.839 -18.603 1.00 53.66 209 ILE A CA 1
ATOM 1668 C C . ILE A 1 209 ? 44.325 -19.358 -19.013 1.00 53.66 209 ILE A C 1
ATOM 1670 O O . ILE A 1 209 ? 44.235 -18.504 -18.125 1.00 53.66 209 ILE A O 1
ATOM 1674 N N . PRO A 1 210 ? 44.364 -19.020 -20.317 1.00 53.16 210 PRO A N 1
ATOM 1675 C CA . PRO A 1 210 ? 44.195 -17.644 -20.770 1.00 53.16 210 PRO A CA 1
ATOM 1676 C C . PRO A 1 210 ? 42.817 -17.106 -20.383 1.00 53.16 210 PRO A C 1
ATOM 1678 O O . PRO A 1 210 ? 41.841 -17.853 -20.331 1.00 53.16 210 PRO A O 1
ATOM 1681 N N . ILE A 1 211 ? 42.735 -15.795 -20.155 1.00 50.88 211 ILE A N 1
ATOM 1682 C CA . ILE A 1 211 ? 41.527 -15.126 -19.649 1.00 50.88 211 ILE A CA 1
ATOM 1683 C C . ILE A 1 211 ? 40.295 -15.332 -20.551 1.00 50.88 211 ILE A C 1
ATOM 1685 O O . ILE A 1 211 ? 39.174 -15.325 -20.065 1.00 50.88 211 ILE A O 1
ATOM 1689 N N . GLU A 1 212 ? 40.521 -15.601 -21.841 1.00 50.53 212 GLU A N 1
ATOM 1690 C CA . GLU A 1 212 ? 39.510 -15.901 -22.867 1.00 50.53 212 GLU A CA 1
ATOM 1691 C C . GLU A 1 212 ? 38.791 -17.250 -22.668 1.00 50.53 212 GLU A C 1
ATOM 1693 O O . GLU A 1 212 ? 37.755 -17.487 -23.281 1.00 50.53 212 GLU A O 1
ATOM 1698 N N . TYR A 1 213 ? 39.326 -18.139 -21.821 1.00 54.69 213 TYR A N 1
ATOM 1699 C CA . TYR A 1 213 ? 38.774 -19.476 -21.555 1.00 54.69 213 TYR A CA 1
ATOM 1700 C C . TYR A 1 213 ? 38.184 -19.613 -20.145 1.00 54.69 213 TYR A C 1
ATOM 1702 O O . TYR A 1 213 ? 37.822 -20.718 -19.733 1.00 54.69 213 TYR A O 1
ATOM 1710 N N . LEU A 1 214 ? 38.103 -18.516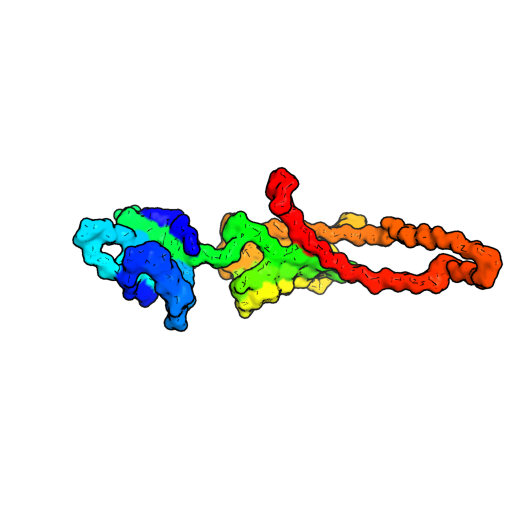 -19.385 1.00 49.78 214 LEU A N 1
ATOM 1711 C CA . LEU A 1 214 ? 37.393 -18.506 -18.110 1.00 49.78 214 LEU A CA 1
ATOM 1712 C C . LEU A 1 214 ? 35.880 -18.440 -18.373 1.00 49.78 214 LEU A C 1
ATOM 1714 O O . LEU A 1 214 ? 35.445 -17.625 -19.186 1.00 49.78 214 LEU A O 1
ATOM 1718 N N . PRO A 1 215 ? 35.063 -19.282 -17.716 1.00 48.88 215 PRO A N 1
ATOM 1719 C CA . PRO A 1 215 ? 33.618 -19.213 -17.869 1.00 48.88 215 PRO A CA 1
ATOM 1720 C C . PRO A 1 215 ? 33.100 -17.887 -17.299 1.00 48.88 215 PRO A C 1
ATOM 1722 O O . PRO A 1 215 ? 33.381 -17.546 -16.151 1.00 48.88 215 PRO A O 1
ATOM 1725 N N . GLU A 1 216 ? 32.323 -17.150 -18.092 1.00 47.03 216 GLU A N 1
ATOM 1726 C CA . GLU A 1 216 ? 31.561 -16.008 -17.592 1.00 47.03 216 GLU A CA 1
ATOM 1727 C C . GLU A 1 216 ? 30.478 -16.516 -16.629 1.00 47.03 216 GLU A C 1
ATOM 1729 O O . GLU A 1 216 ? 29.510 -17.166 -17.037 1.00 47.03 216 GLU A O 1
ATOM 1734 N N . GLU A 1 217 ? 30.618 -16.225 -15.334 1.00 41.66 217 GLU A N 1
ATOM 1735 C CA . GLU A 1 217 ? 29.523 -16.414 -14.382 1.00 41.66 217 GLU A CA 1
ATOM 1736 C C . GLU A 1 217 ? 28.450 -15.348 -14.629 1.00 41.66 217 GLU A C 1
ATOM 1738 O O . GLU A 1 217 ? 28.466 -14.238 -14.097 1.00 41.66 217 GLU A O 1
ATOM 1743 N N . SER A 1 218 ? 27.487 -15.704 -15.475 1.00 45.00 218 SER A N 1
ATOM 1744 C CA . SER A 1 218 ? 26.272 -14.930 -15.693 1.00 45.00 218 SER A CA 1
ATOM 1745 C C . SER A 1 218 ? 25.265 -15.206 -14.572 1.00 45.00 218 SER A C 1
ATOM 1747 O O . SER A 1 218 ? 24.436 -16.110 -14.635 1.00 45.00 218 SER A O 1
ATOM 1749 N N . SER A 1 219 ? 25.288 -14.388 -13.521 1.00 39.47 219 SER A N 1
ATOM 1750 C CA . SER A 1 219 ? 24.143 -14.287 -12.612 1.00 39.47 219 SER A CA 1
ATOM 1751 C C . SER A 1 219 ? 23.815 -12.830 -12.302 1.00 39.47 219 SER A C 1
ATOM 1753 O O . SER A 1 219 ? 24.117 -12.306 -11.231 1.00 39.47 219 SER A O 1
ATOM 1755 N N . LEU A 1 220 ? 23.140 -12.166 -13.242 1.00 44.75 220 LEU A N 1
ATOM 1756 C CA . LEU A 1 220 ? 22.388 -10.944 -12.964 1.00 44.75 220 LEU A CA 1
ATOM 1757 C C . LEU A 1 220 ? 21.118 -11.327 -12.197 1.00 44.75 220 LEU A C 1
ATOM 1759 O O . LEU A 1 220 ? 20.044 -11.508 -12.757 1.00 44.75 220 LEU A O 1
ATOM 1763 N N . ASN A 1 221 ? 21.247 -11.468 -10.883 1.00 40.34 221 ASN A N 1
ATOM 1764 C CA . ASN A 1 221 ? 20.106 -11.415 -9.981 1.00 40.34 221 ASN A CA 1
ATOM 1765 C C . ASN A 1 221 ? 20.359 -10.264 -9.012 1.00 40.34 221 ASN A C 1
ATOM 1767 O O . ASN A 1 221 ? 20.666 -10.463 -7.837 1.00 40.34 221 ASN A O 1
ATOM 1771 N N . SER A 1 222 ? 20.297 -9.035 -9.530 1.00 42.69 222 SER A N 1
ATOM 1772 C CA . SER A 1 222 ? 20.363 -7.828 -8.710 1.00 42.69 222 SER A CA 1
ATOM 1773 C C . SER A 1 222 ? 19.091 -7.733 -7.865 1.00 42.69 222 SER A C 1
ATOM 1775 O O . SER A 1 222 ? 18.185 -6.955 -8.147 1.00 42.69 222 SER A O 1
ATOM 1777 N N . LYS A 1 223 ? 19.016 -8.531 -6.793 1.00 37.78 223 LYS A N 1
ATOM 1778 C CA . LYS A 1 223 ? 18.103 -8.305 -5.670 1.00 37.78 223 LYS A CA 1
ATOM 1779 C C . LYS A 1 223 ? 18.592 -7.071 -4.920 1.00 37.78 223 LYS A C 1
ATOM 1781 O O . LYS A 1 223 ? 19.203 -7.169 -3.859 1.00 37.78 223 LYS A O 1
ATOM 1786 N N . VAL A 1 224 ? 18.357 -5.896 -5.489 1.00 45.47 224 VAL A N 1
ATOM 1787 C CA . VAL A 1 224 ? 18.635 -4.637 -4.801 1.00 45.47 224 VAL A CA 1
ATOM 1788 C C . VAL A 1 224 ? 17.521 -4.426 -3.779 1.00 45.47 224 VAL A C 1
ATOM 1790 O O . VAL A 1 224 ? 16.379 -4.126 -4.125 1.00 45.47 224 VAL A O 1
ATOM 1793 N N . ARG A 1 225 ? 17.845 -4.622 -2.498 1.00 37.19 225 ARG A N 1
ATOM 1794 C CA . ARG A 1 225 ? 16.976 -4.242 -1.380 1.00 37.19 225 ARG A CA 1
ATOM 1795 C C . ARG A 1 225 ? 17.125 -2.737 -1.169 1.00 37.19 225 ARG A C 1
ATOM 1797 O O . ARG A 1 225 ? 18.105 -2.290 -0.582 1.00 37.19 225 ARG A O 1
ATOM 1804 N N . LEU A 1 226 ? 16.170 -1.959 -1.671 1.00 36.44 226 LEU A N 1
ATOM 1805 C CA . LEU A 1 226 ? 16.099 -0.525 -1.398 1.00 36.44 226 LEU A CA 1
ATOM 1806 C C . LEU A 1 226 ? 15.759 -0.321 0.086 1.00 36.44 226 LEU A C 1
ATOM 1808 O O . LEU A 1 226 ? 14.656 -0.638 0.522 1.00 36.44 226 LEU A O 1
ATOM 1812 N N . MET A 1 227 ? 16.716 0.188 0.864 1.00 36.00 227 MET A N 1
ATOM 1813 C CA . MET A 1 227 ? 16.460 0.744 2.194 1.00 36.00 227 MET A CA 1
ATOM 1814 C C . MET A 1 227 ? 16.329 2.255 2.046 1.00 36.00 227 MET A C 1
ATOM 1816 O O . MET A 1 227 ? 17.277 2.927 1.640 1.00 36.00 227 MET A O 1
ATOM 1820 N N . ILE A 1 228 ? 15.141 2.787 2.325 1.00 39.88 228 ILE A N 1
ATOM 1821 C CA . ILE A 1 228 ? 14.914 4.231 2.315 1.00 39.88 228 ILE A CA 1
ATOM 1822 C C . ILE A 1 228 ? 15.356 4.763 3.674 1.00 39.88 228 ILE A C 1
ATOM 1824 O O . ILE A 1 228 ? 14.740 4.466 4.689 1.00 39.88 228 ILE A O 1
ATOM 1828 N N . LEU A 1 229 ? 16.436 5.540 3.672 1.00 39.88 229 LEU A N 1
ATOM 1829 C CA . LEU A 1 229 ? 16.969 6.191 4.862 1.00 39.88 229 LEU A CA 1
ATOM 1830 C C . LEU A 1 229 ? 16.166 7.470 5.144 1.00 39.88 229 LEU A C 1
ATOM 1832 O O . LEU A 1 229 ? 16.123 8.363 4.293 1.00 39.88 229 LEU A O 1
ATOM 1836 N N . TYR A 1 230 ? 15.592 7.618 6.339 1.00 34.59 230 TYR A N 1
ATOM 1837 C CA . TYR A 1 230 ? 15.048 8.905 6.790 1.00 34.59 230 TYR A CA 1
ATOM 1838 C C . TYR A 1 230 ? 16.142 9.663 7.548 1.00 34.59 230 TYR A C 1
ATOM 1840 O O . TYR A 1 230 ? 16.682 9.169 8.534 1.00 34.59 230 TYR A O 1
ATOM 1848 N N . GLN A 1 231 ? 16.529 10.845 7.054 1.00 38.12 231 GLN A N 1
ATOM 1849 C CA . GLN A 1 231 ? 17.637 11.645 7.611 1.00 38.12 231 GLN A CA 1
ATOM 1850 C C . GLN A 1 231 ? 18.972 10.876 7.740 1.00 38.12 231 GLN A C 1
ATOM 1852 O O . GLN A 1 231 ? 19.754 11.106 8.661 1.00 38.12 231 GLN A O 1
ATOM 1857 N N . GLY A 1 232 ? 19.245 9.949 6.815 1.00 35.19 232 GLY A N 1
ATOM 1858 C CA . GLY A 1 232 ? 20.500 9.192 6.801 1.00 35.19 232 GLY A CA 1
ATOM 1859 C C . GLY A 1 232 ? 20.578 8.050 7.818 1.00 35.19 232 GLY A C 1
ATOM 1860 O O . GLY A 1 232 ? 21.675 7.552 8.065 1.00 35.19 232 GLY A O 1
ATOM 1861 N N . ARG A 1 233 ? 19.451 7.615 8.400 1.00 35.12 233 ARG A N 1
ATOM 1862 C CA . ARG A 1 233 ? 19.394 6.402 9.229 1.00 35.12 233 ARG A CA 1
ATOM 1863 C C . ARG A 1 233 ? 18.444 5.357 8.628 1.00 35.12 233 ARG A C 1
ATOM 1865 O O . ARG A 1 233 ? 17.405 5.760 8.101 1.00 35.12 233 ARG A O 1
ATOM 1872 N N . PRO A 1 234 ? 18.840 4.070 8.645 1.00 41.62 234 PRO A N 1
ATOM 1873 C CA . PRO A 1 234 ? 18.033 2.962 8.139 1.00 41.62 234 PRO A CA 1
ATOM 1874 C C . PRO A 1 234 ? 16.806 2.674 8.988 1.00 41.62 234 PRO A C 1
ATOM 1876 O O . PRO A 1 234 ? 16.827 3.009 10.194 1.00 41.62 234 PRO A O 1
#

Sequence (234 aa):
FRQVGRQRMQRRFVRRFTTAQSLAHCQRECIEARDFICRSFNFRDVGFGGEPRDNCELSDRDTRELDAANPAHFDNTANEYDFYERALGRIADDCLDVSQVCNEDGMEFTLRLPEGFYGRMYTYGFYDRCFFRGNGGTVNVLRISGAHGYPECGTQRYGDTMTNIVVVQFSDNVQTSRDKRFNLTCLFRGPAEAVVTSNYIGAGSGSPIPIEYLPEESSLNSKVRLMILYQGRP

Foldseek 3Di:
DDFPDQWAFDPVQFPDFDFAQDPVRLVVCQVPDDVANFFKWKAADDPDPDDRGRRITTGNDDCLRAPPVDCVGIGPVNRRIIIGGPPQDAQQPHDWFWWWDADPFFIKIKTAGPWFQQEKKAWPPPRPFFIDGTPTDRITMTTAGDCPHPPHRPWDDDPQKIWTKMWTDRHHDDDDPSIDIDIDIDGRDDDPDDPDDDDDDDDPDDDDDPPVPDDPPDDPPPRPRDDDDDVNHD

InterPro domains:
  IPR001507 Zona pellucida domain [PS51034] (101-234)
  IPR003609 PAN/Apple domain [PF00024] (15-86)
  IPR003609 PAN/Apple domain [PS50948] (1-88)
  IPR052774 C. elegans Developmental and Neuronal Protein [PTHR47327] (5-234)

Radius of gyration: 26.66 Å; chains: 1; bounding box: 83×43×66 Å

Secondary structure (DSSP, 8-state):
-EEEES-EE-GGG--EEE--SSHHHHHHHHHH--SS---EEEE----TT---TT-EEEES--TTTS-TT-TTTEESS-TT-EEEE---TTTTTS--EEEEEEETTEEEEEEEEEEEE-SEEEETT-TTTSEEE--SEEEEEEEEE-TT-SS----EEETTEEEEEEEEE-SSS---TT-EEEEEEEE---------PPPP--TTS-PPPPGGGS---------B-----BTTB-

Organism: Pectinophora gossypiella (NCBI:txid13191)

pLDDT: mean 76.95, std 19.5, range [34.59, 97.56]